Protein AF-A0A2H0IXG9-F1 (afdb_monomer)

Radius of gyration: 19.82 Å; Cα contacts (8 Å, |Δi|>4): 376; chains: 1; bounding box: 47×43×55 Å

Structure (mmCIF, N/CA/C/O bac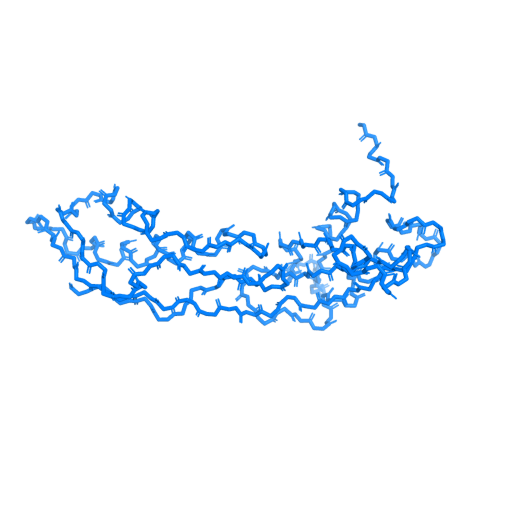kbone):
data_AF-A0A2H0IXG9-F1
#
_entry.id   AF-A0A2H0IXG9-F1
#
loop_
_atom_site.group_PDB
_atom_site.id
_atom_site.type_symbol
_atom_site.label_atom_id
_atom_site.label_alt_id
_atom_site.label_comp_id
_atom_site.label_asym_id
_atom_site.label_entity_id
_atom_site.label_seq_id
_atom_site.pdbx_PDB_ins_code
_atom_site.Cartn_x
_atom_site.Cartn_y
_atom_site.Cartn_z
_atom_site.occupancy
_atom_site.B_iso_or_equiv
_atom_site.auth_seq_id
_atom_site.auth_comp_id
_atom_site.auth_asym_id
_atom_site.auth_atom_id
_atom_site.pdbx_PDB_model_num
ATOM 1 N N . ALA A 1 1 ? 27.799 -2.817 1.286 1.00 45.22 1 ALA A N 1
ATOM 2 C CA . ALA A 1 1 ? 27.549 -3.944 0.367 1.00 45.22 1 ALA A CA 1
ATOM 3 C C . ALA A 1 1 ? 26.670 -3.436 -0.768 1.00 45.22 1 ALA A C 1
ATOM 5 O O . ALA A 1 1 ? 25.627 -2.864 -0.483 1.00 45.22 1 ALA A O 1
ATOM 6 N N . THR A 1 2 ? 27.104 -3.538 -2.023 1.00 52.41 2 THR A N 1
ATOM 7 C CA . THR A 1 2 ? 26.290 -3.121 -3.176 1.00 52.41 2 THR A CA 1
ATOM 8 C C . THR A 1 2 ? 25.320 -4.246 -3.518 1.00 52.41 2 THR A C 1
ATOM 10 O O . THR A 1 2 ? 25.759 -5.347 -3.845 1.00 52.41 2 THR A O 1
ATOM 13 N N . LEU A 1 3 ? 24.015 -3.991 -3.405 1.00 59.50 3 LEU A N 1
ATOM 14 C CA . LEU A 1 3 ? 22.979 -4.931 -3.840 1.00 59.50 3 LEU A CA 1
ATOM 15 C C . LEU A 1 3 ? 23.184 -5.284 -5.321 1.00 59.50 3 LEU A C 1
ATOM 17 O O . LEU A 1 3 ? 23.442 -4.399 -6.140 1.00 59.50 3 LEU A O 1
ATOM 21 N N . SER A 1 4 ? 23.068 -6.570 -5.660 1.00 69.00 4 SER A N 1
ATOM 22 C CA . SER A 1 4 ? 23.105 -7.018 -7.055 1.00 69.00 4 SER A CA 1
ATOM 23 C C . SER A 1 4 ? 21.886 -6.465 -7.791 1.00 69.00 4 SER A C 1
ATOM 25 O O . SER A 1 4 ? 20.752 -6.732 -7.384 1.00 69.00 4 SER A O 1
ATOM 27 N N . ARG A 1 5 ? 22.112 -5.664 -8.839 1.00 69.94 5 ARG A N 1
ATOM 28 C CA . ARG A 1 5 ? 21.043 -5.061 -9.653 1.00 69.94 5 ARG A CA 1
ATOM 29 C C . ARG A 1 5 ? 20.284 -6.135 -10.432 1.00 69.94 5 ARG A C 1
ATOM 31 O O . ARG A 1 5 ? 20.791 -7.235 -10.628 1.00 69.94 5 ARG A O 1
ATOM 38 N N . GLY A 1 6 ? 19.069 -5.814 -10.874 1.00 73.62 6 GLY A N 1
ATOM 39 C CA . GLY A 1 6 ? 18.330 -6.695 -11.774 1.00 73.62 6 GLY A CA 1
ATOM 40 C C . GLY A 1 6 ? 17.580 -7.858 -11.123 1.00 73.62 6 GLY A C 1
ATOM 41 O O . GLY A 1 6 ? 16.944 -8.641 -11.823 1.00 73.62 6 GLY A O 1
ATOM 42 N N . THR A 1 7 ? 17.622 -7.967 -9.794 1.00 85.38 7 THR A N 1
ATOM 43 C CA . THR A 1 7 ? 16.768 -8.880 -9.021 1.00 85.38 7 THR A CA 1
ATOM 44 C C . THR A 1 7 ? 15.466 -8.185 -8.621 1.00 85.38 7 THR A C 1
ATOM 46 O O . THR A 1 7 ? 15.431 -6.958 -8.502 1.00 85.38 7 THR A O 1
ATOM 49 N N . GLY A 1 8 ? 14.409 -8.944 -8.312 1.00 87.38 8 GLY A N 1
ATOM 50 C CA . GLY A 1 8 ? 13.172 -8.364 -7.771 1.00 87.38 8 GLY A CA 1
ATOM 51 C C . GLY A 1 8 ? 13.405 -7.512 -6.512 1.00 87.38 8 GLY A C 1
ATOM 52 O O . GLY A 1 8 ? 12.790 -6.461 -6.350 1.00 87.38 8 GLY A O 1
ATOM 53 N N . ALA A 1 9 ? 14.357 -7.897 -5.655 1.00 88.81 9 ALA A N 1
ATOM 54 C CA . ALA A 1 9 ? 14.752 -7.107 -4.487 1.00 88.81 9 ALA A CA 1
ATOM 55 C C . ALA A 1 9 ? 15.435 -5.780 -4.868 1.00 88.81 9 ALA A C 1
ATOM 57 O O . ALA A 1 9 ? 15.170 -4.752 -4.248 1.00 88.81 9 ALA A O 1
ATOM 58 N N . ALA A 1 10 ? 16.276 -5.778 -5.905 1.00 90.81 10 ALA A N 1
ATOM 59 C CA . ALA A 1 10 ? 16.915 -4.563 -6.403 1.00 90.81 10 ALA A CA 1
ATOM 60 C C . ALA A 1 10 ? 15.922 -3.606 -7.067 1.00 90.81 10 ALA A C 1
ATOM 62 O O . ALA A 1 10 ? 16.026 -2.401 -6.868 1.00 90.81 10 ALA A O 1
ATOM 63 N N . LEU A 1 11 ? 14.937 -4.135 -7.798 1.00 94.44 11 LEU A N 1
ATOM 64 C CA . LEU A 1 11 ? 13.838 -3.345 -8.351 1.00 94.44 11 LEU A CA 1
ATOM 65 C C . LEU A 1 11 ? 13.015 -2.684 -7.237 1.00 94.44 11 LEU A C 1
ATOM 67 O O . LEU A 1 11 ? 12.773 -1.481 -7.296 1.00 94.44 11 LEU A O 1
ATOM 71 N N . ARG A 1 12 ? 12.662 -3.430 -6.176 1.00 94.88 12 ARG A N 1
ATOM 72 C CA . ARG A 1 12 ? 11.985 -2.859 -4.993 1.00 94.88 12 ARG A CA 1
ATOM 73 C C . ARG A 1 12 ? 12.815 -1.767 -4.335 1.00 94.88 12 ARG A C 1
ATOM 75 O O . ARG A 1 12 ? 12.290 -0.695 -4.057 1.00 94.88 12 ARG A O 1
ATOM 82 N N . TYR A 1 13 ? 14.098 -2.035 -4.099 1.00 93.50 13 TYR A N 1
ATOM 83 C CA . TYR A 1 13 ? 15.000 -1.067 -3.484 1.00 93.50 13 TYR A CA 1
ATOM 84 C C . TYR A 1 13 ? 15.117 0.204 -4.330 1.00 93.50 13 TYR A C 1
ATOM 86 O O . TYR A 1 13 ? 14.999 1.297 -3.789 1.00 93.50 13 TYR A O 1
ATOM 94 N N . GLY A 1 14 ? 15.311 0.060 -5.643 1.00 93.56 14 GLY A N 1
ATOM 95 C CA . GLY A 1 14 ? 15.431 1.174 -6.575 1.00 93.56 14 GLY A CA 1
ATOM 96 C C . GLY A 1 14 ? 14.189 2.048 -6.626 1.00 93.56 14 GLY A C 1
ATOM 97 O O . GLY A 1 14 ? 14.300 3.262 -6.488 1.00 93.56 14 GLY A O 1
ATOM 98 N N . ALA A 1 15 ? 13.013 1.427 -6.730 1.00 96.19 15 ALA A N 1
ATOM 99 C CA . ALA A 1 15 ? 11.742 2.139 -6.691 1.00 96.19 15 ALA A CA 1
ATOM 100 C C . ALA A 1 15 ? 11.520 2.868 -5.355 1.00 96.19 15 ALA A C 1
ATOM 102 O O . ALA A 1 15 ? 11.050 3.999 -5.355 1.00 96.19 15 ALA A O 1
ATOM 103 N N . ALA A 1 16 ? 11.908 2.273 -4.221 1.00 95.75 16 ALA A N 1
ATOM 104 C CA . ALA A 1 16 ? 11.772 2.900 -2.901 1.00 95.75 16 ALA A CA 1
ATOM 105 C C . ALA A 1 16 ? 12.628 4.170 -2.715 1.00 95.75 16 ALA A C 1
ATOM 107 O O . ALA A 1 16 ? 12.377 4.953 -1.801 1.00 95.75 16 ALA A O 1
ATOM 108 N N . GLN A 1 17 ? 13.644 4.392 -3.559 1.00 94.06 17 GLN A N 1
ATOM 109 C CA . GLN A 1 17 ? 14.440 5.627 -3.528 1.00 94.06 17 GLN A CA 1
ATOM 110 C C . GLN A 1 17 ? 13.757 6.794 -4.254 1.00 94.06 17 GLN A C 1
ATOM 112 O O . GLN A 1 17 ? 14.184 7.938 -4.104 1.00 94.06 17 GLN A O 1
ATOM 117 N N . SER A 1 18 ? 12.726 6.531 -5.057 1.00 96.44 18 SER A N 1
ATOM 118 C CA . SER A 1 18 ? 12.095 7.544 -5.895 1.00 96.44 18 SER A CA 1
ATOM 119 C C . SER A 1 18 ? 11.171 8.455 -5.088 1.00 96.44 18 SER A C 1
ATOM 121 O O . SER A 1 18 ? 10.229 8.005 -4.427 1.00 96.44 18 SER A O 1
ATOM 123 N N . SER A 1 19 ? 11.406 9.760 -5.204 1.00 97.12 19 SER A N 1
ATOM 124 C CA . SER A 1 19 ? 10.570 10.810 -4.631 1.00 97.12 19 SER A CA 1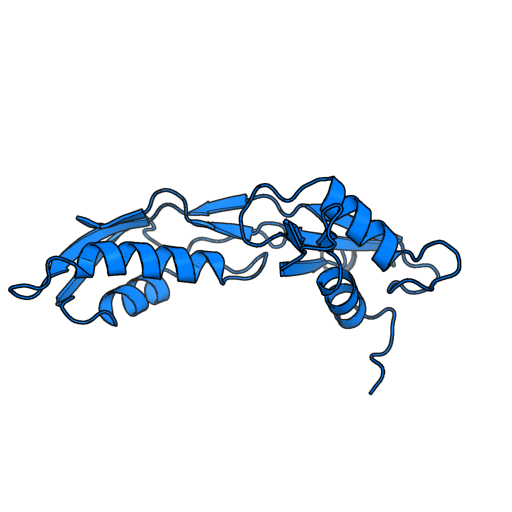
ATOM 125 C C . SER A 1 19 ? 10.363 11.963 -5.609 1.00 97.12 19 SER A C 1
ATOM 127 O O . SER A 1 19 ? 11.183 12.217 -6.497 1.00 97.12 19 SER A O 1
ATOM 129 N N . ILE A 1 20 ? 9.244 12.658 -5.435 1.00 97.31 20 ILE A N 1
ATOM 130 C CA . ILE A 1 20 ? 8.977 13.963 -6.023 1.00 97.31 20 ILE A CA 1
ATOM 131 C C . ILE A 1 20 ? 9.350 15.011 -4.983 1.00 97.31 20 ILE A C 1
ATOM 133 O O . ILE A 1 20 ? 8.931 14.929 -3.825 1.00 97.31 20 ILE A O 1
ATOM 137 N N . VAL A 1 21 ? 10.142 15.991 -5.409 1.00 96.50 21 VAL A N 1
ATOM 138 C CA . VAL A 1 21 ? 10.564 17.118 -4.581 1.00 96.50 21 VAL A CA 1
ATOM 139 C C . VAL A 1 21 ? 10.023 18.424 -5.147 1.00 96.50 21 VAL A C 1
ATOM 141 O O . VAL A 1 21 ? 9.834 18.549 -6.358 1.00 96.50 21 VAL A O 1
ATOM 144 N N . ASP A 1 22 ? 9.766 19.392 -4.277 1.00 94.50 22 ASP A N 1
ATOM 145 C CA . ASP A 1 22 ? 9.431 20.753 -4.686 1.00 94.50 22 ASP A CA 1
ATOM 146 C C . ASP A 1 22 ? 10.677 21.552 -5.128 1.00 94.50 22 ASP A C 1
ATOM 148 O O . ASP A 1 22 ? 11.804 21.050 -5.156 1.00 94.50 22 ASP A O 1
ATOM 152 N N . SER A 1 23 ? 10.489 22.831 -5.468 1.00 93.06 23 SER A N 1
ATOM 153 C CA . SER A 1 23 ? 11.582 23.727 -5.875 1.00 93.06 23 SER A CA 1
ATOM 154 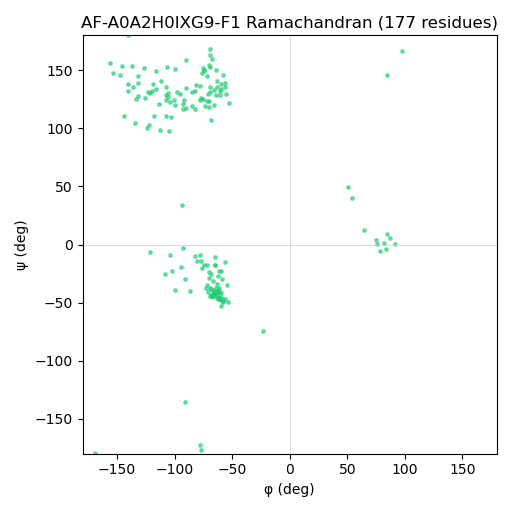C C . SER A 1 23 ? 12.605 24.020 -4.772 1.00 93.06 23 SER A C 1
ATOM 156 O O . SER A 1 23 ? 13.696 24.498 -5.075 1.00 93.06 23 SER A O 1
ATOM 158 N N . ALA A 1 24 ? 12.259 23.775 -3.506 1.00 94.25 24 ALA A N 1
ATOM 159 C CA . ALA A 1 24 ? 13.152 23.916 -2.361 1.00 94.25 24 ALA A CA 1
ATOM 160 C C . ALA A 1 24 ? 13.865 22.594 -2.008 1.00 94.25 24 ALA A C 1
ATOM 162 O O . ALA A 1 24 ? 14.716 22.578 -1.119 1.00 94.25 24 ALA A O 1
ATOM 163 N N . GLY A 1 25 ? 13.550 21.498 -2.709 1.00 92.31 25 GLY A N 1
ATOM 164 C CA . GLY A 1 25 ? 14.109 20.169 -2.476 1.00 92.31 25 GLY A CA 1
ATOM 165 C C . GLY A 1 25 ? 13.391 19.365 -1.388 1.00 92.31 25 GLY A C 1
ATOM 166 O O . GLY A 1 25 ? 13.888 18.306 -1.004 1.00 92.31 25 GLY A O 1
ATOM 167 N N . ALA A 1 26 ? 12.242 19.826 -0.885 1.00 95.44 26 ALA A N 1
ATOM 168 C CA . ALA A 1 26 ? 11.453 19.080 0.090 1.00 95.44 26 ALA A CA 1
ATOM 169 C C . ALA A 1 26 ? 10.660 17.963 -0.600 1.00 95.44 26 ALA A C 1
ATOM 171 O O . ALA A 1 26 ? 10.060 18.176 -1.652 1.00 95.44 26 ALA A O 1
ATOM 172 N N . ILE A 1 27 ? 10.643 16.767 -0.004 1.00 96.19 27 ILE A N 1
ATOM 173 C CA . ILE A 1 27 ? 9.878 15.624 -0.520 1.00 96.19 27 ILE A CA 1
ATOM 174 C C . ILE A 1 27 ? 8.384 15.895 -0.335 1.00 96.19 27 ILE A C 1
ATOM 176 O O . ILE A 1 27 ? 7.914 16.007 0.796 1.00 96.19 27 ILE A O 1
ATOM 180 N N . ILE A 1 28 ? 7.646 15.947 -1.444 1.00 96.19 28 ILE A N 1
ATOM 181 C CA . ILE A 1 28 ? 6.184 16.102 -1.453 1.00 96.19 28 ILE A CA 1
ATOM 182 C C . ILE A 1 28 ? 5.458 14.780 -1.719 1.00 96.19 28 ILE A C 1
ATOM 184 O O . ILE A 1 28 ? 4.307 14.620 -1.329 1.00 96.19 28 ILE A O 1
ATOM 188 N N . GLU A 1 29 ? 6.132 13.812 -2.342 1.00 97.81 29 GLU A N 1
ATOM 189 C CA . GLU A 1 29 ? 5.608 12.461 -2.542 1.00 97.81 29 GLU A CA 1
ATOM 190 C C . GLU A 1 29 ? 6.762 11.460 -2.666 1.00 97.81 29 GLU A C 1
ATOM 192 O O . GLU A 1 29 ? 7.826 11.791 -3.188 1.00 97.81 29 GLU A O 1
ATOM 197 N N . GLN A 1 30 ? 6.575 10.225 -2.206 1.00 97.44 30 GLN A N 1
ATOM 198 C CA . GLN A 1 30 ? 7.596 9.179 -2.277 1.00 97.44 30 GLN A CA 1
ATOM 199 C C . GLN A 1 30 ? 6.955 7.807 -2.448 1.00 97.44 30 GLN A C 1
ATOM 201 O O . GLN A 1 30 ? 5.908 7.540 -1.866 1.00 97.44 30 GLN A O 1
ATOM 206 N N . ALA A 1 31 ? 7.613 6.914 -3.186 1.00 97.62 31 ALA A N 1
ATOM 207 C CA . ALA A 1 31 ? 7.239 5.507 -3.260 1.00 97.62 31 ALA A CA 1
ATOM 208 C C . ALA A 1 31 ? 7.505 4.801 -1.915 1.00 97.62 31 ALA A C 1
ATOM 210 O O . ALA A 1 31 ? 8.654 4.543 -1.561 1.00 97.62 31 ALA A O 1
ATOM 211 N N . LYS A 1 32 ? 6.447 4.472 -1.162 1.00 97.12 32 LYS A N 1
ATOM 212 C CA . LYS A 1 32 ? 6.557 3.817 0.156 1.00 97.12 32 LYS A CA 1
ATOM 213 C C . LYS A 1 32 ? 6.314 2.315 0.111 1.00 97.12 32 LYS A C 1
ATOM 215 O O . LYS A 1 32 ? 6.999 1.564 0.798 1.00 97.12 32 LYS A O 1
ATOM 220 N N 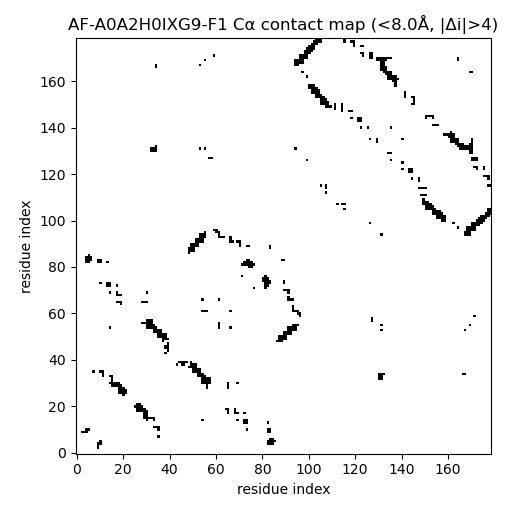. HIS A 1 33 ? 5.353 1.869 -0.695 1.00 98.00 33 HIS A N 1
ATOM 221 C CA . HIS A 1 33 ? 5.044 0.448 -0.850 1.00 98.00 33 HIS A CA 1
ATOM 222 C C . HIS A 1 33 ? 5.251 0.043 -2.300 1.00 98.00 33 HIS A C 1
ATOM 224 O O . HIS A 1 33 ? 4.786 0.724 -3.212 1.00 98.00 33 HIS A O 1
ATOM 230 N N . ILE A 1 34 ? 5.961 -1.065 -2.499 1.00 98.19 34 ILE A N 1
ATOM 231 C CA . ILE A 1 34 ? 6.320 -1.560 -3.823 1.00 98.19 34 ILE A CA 1
ATOM 232 C C . ILE A 1 34 ? 6.034 -3.054 -3.875 1.00 98.19 34 ILE A C 1
ATOM 234 O O . ILE A 1 34 ? 6.566 -3.813 -3.059 1.00 98.19 34 ILE A O 1
ATOM 238 N N . ALA A 1 35 ? 5.240 -3.479 -4.854 1.00 97.25 35 ALA A N 1
ATOM 239 C CA . ALA A 1 35 ? 5.113 -4.872 -5.255 1.00 97.25 35 ALA A CA 1
ATOM 240 C C . ALA A 1 35 ? 5.809 -5.084 -6.599 1.00 97.25 35 ALA A C 1
ATOM 242 O O . ALA A 1 35 ? 5.663 -4.288 -7.516 1.00 97.25 35 ALA A O 1
ATOM 243 N N . VAL A 1 36 ? 6.572 -6.169 -6.696 1.00 96.56 36 VAL A N 1
ATOM 244 C CA . VAL A 1 36 ? 7.193 -6.633 -7.940 1.00 96.56 36 VAL A CA 1
ATOM 245 C C . VAL A 1 36 ? 6.526 -7.946 -8.287 1.00 96.56 36 VAL A C 1
ATOM 247 O O . VAL A 1 36 ? 6.569 -8.871 -7.472 1.00 96.56 36 VAL A O 1
ATOM 250 N N . ILE A 1 37 ? 5.906 -7.993 -9.458 1.00 95.50 37 ILE A N 1
ATOM 251 C CA . ILE A 1 37 ? 5.180 -9.145 -9.975 1.00 95.50 37 ILE A CA 1
ATOM 252 C C . ILE A 1 37 ? 5.815 -9.549 -11.294 1.00 95.50 37 ILE A C 1
ATOM 254 O O . ILE A 1 37 ? 6.005 -8.722 -12.179 1.00 95.50 37 ILE A O 1
ATOM 258 N N . GLU A 1 38 ? 6.110 -10.833 -11.427 1.00 94.25 38 GLU A N 1
ATOM 259 C CA . GLU A 1 38 ? 6.574 -11.448 -12.664 1.00 94.25 38 GLU A CA 1
ATOM 260 C C . GLU A 1 38 ? 5.401 -12.241 -13.257 1.00 94.25 38 GLU A C 1
ATOM 262 O O . GLU A 1 38 ? 5.140 -13.354 -12.795 1.00 94.25 38 GLU A O 1
ATOM 267 N N . PRO A 1 39 ? 4.646 -11.693 -14.231 1.00 94.25 39 PRO A N 1
ATOM 268 C CA . PRO A 1 39 ? 3.380 -12.293 -14.660 1.00 94.25 39 PRO A CA 1
ATOM 269 C C . PRO A 1 39 ? 3.519 -13.731 -15.178 1.00 94.25 39 PRO A C 1
ATOM 271 O O . PRO A 1 39 ? 2.616 -14.541 -14.986 1.00 94.25 39 PRO A O 1
ATOM 274 N N . PHE A 1 40 ? 4.675 -14.080 -15.755 1.00 93.56 40 PHE A N 1
ATOM 275 C CA . PHE A 1 40 ? 4.953 -15.434 -16.245 1.00 93.56 40 PHE A CA 1
ATOM 276 C C . PHE A 1 40 ? 4.911 -16.511 -15.145 1.00 93.56 40 PHE A C 1
ATOM 278 O O . PHE A 1 40 ? 4.732 -17.688 -15.452 1.00 93.56 40 PHE A O 1
ATOM 285 N N . GLN A 1 41 ? 5.092 -16.134 -13.871 1.00 91.44 41 GLN A N 1
ATOM 286 C CA . GLN A 1 41 ? 5.069 -17.079 -12.751 1.00 91.44 41 GLN A CA 1
ATOM 287 C C . GLN A 1 41 ? 3.668 -17.637 -12.484 1.00 91.44 41 GLN A C 1
ATOM 289 O O . GLN A 1 41 ? 3.538 -18.753 -11.984 1.00 91.44 41 GLN A O 1
ATOM 294 N N . THR A 1 42 ? 2.625 -16.866 -12.797 1.00 90.31 42 THR A N 1
ATOM 295 C CA . THR A 1 42 ? 1.225 -17.260 -12.592 1.00 90.31 42 THR A CA 1
ATOM 296 C C . THR A 1 42 ? 0.506 -17.573 -13.899 1.00 90.31 42 THR A C 1
ATOM 298 O O . THR A 1 42 ? -0.437 -18.362 -13.891 1.00 90.31 42 THR A O 1
ATOM 301 N N . ASP A 1 43 ? 0.953 -16.997 -15.014 1.00 93.31 43 ASP A N 1
ATOM 302 C CA . ASP A 1 43 ? 0.415 -17.235 -16.349 1.00 93.31 43 ASP A CA 1
ATOM 303 C C . ASP A 1 43 ? 1.555 -17.439 -17.355 1.00 93.31 43 ASP A C 1
ATOM 305 O O . ASP A 1 43 ? 2.199 -16.492 -17.799 1.00 93.31 43 ASP A O 1
ATOM 309 N N . VAL A 1 44 ? 1.780 -18.692 -17.755 1.00 93.12 44 VAL A N 1
ATOM 310 C CA . VAL A 1 44 ? 2.850 -19.076 -18.693 1.00 93.12 44 VAL A CA 1
ATOM 311 C C . VAL A 1 44 ? 2.672 -18.510 -20.107 1.00 93.12 44 VAL A C 1
ATOM 313 O O . VAL A 1 44 ? 3.594 -18.615 -20.914 1.00 93.12 44 VAL A O 1
ATOM 316 N N . ALA A 1 45 ? 1.514 -17.925 -20.431 1.00 95.69 45 ALA A N 1
ATOM 317 C CA . ALA A 1 45 ? 1.316 -17.206 -21.687 1.00 95.69 45 ALA A CA 1
ATOM 318 C C . ALA A 1 45 ? 1.950 -15.802 -21.672 1.00 95.69 45 ALA A C 1
ATOM 320 O O . ALA A 1 45 ? 2.109 -15.191 -22.732 1.00 95.69 45 ALA A O 1
ATOM 321 N N . GLN A 1 46 ? 2.323 -15.284 -20.498 1.00 94.81 46 GLN A N 1
ATOM 322 C CA . GLN A 1 46 ? 2.973 -13.982 -20.368 1.00 94.81 46 GLN A CA 1
ATOM 323 C C . GLN A 1 46 ? 4.450 -14.043 -20.791 1.00 94.81 46 GLN A C 1
ATOM 325 O O . GLN A 1 46 ? 5.119 -15.058 -20.571 1.00 94.81 46 GLN A O 1
ATOM 330 N N . PRO A 1 47 ? 5.008 -12.953 -21.353 1.00 93.62 47 PRO A N 1
ATOM 331 C CA . PRO A 1 47 ? 6.407 -12.921 -21.765 1.00 93.62 47 PRO A CA 1
ATOM 332 C C . PRO A 1 47 ? 7.379 -13.160 -20.603 1.00 93.62 47 PRO A C 1
ATOM 334 O O . PRO A 1 47 ? 7.316 -12.502 -19.561 1.00 93.62 47 PRO A O 1
ATOM 337 N N . ILE A 1 48 ? 8.350 -14.050 -20.817 1.00 89.62 48 ILE A N 1
ATOM 338 C CA . ILE A 1 48 ? 9.501 -14.184 -19.918 1.00 89.62 48 ILE A CA 1
ATOM 339 C C . ILE A 1 48 ? 10.317 -12.890 -19.993 1.00 89.62 48 ILE A C 1
ATOM 341 O O . ILE A 1 48 ? 10.606 -12.390 -21.080 1.00 89.62 48 ILE A O 1
ATOM 345 N N . GLY A 1 49 ? 10.697 -12.354 -18.834 1.00 88.50 49 GLY A N 1
ATOM 346 C CA . GLY A 1 49 ? 11.420 -11.086 -18.743 1.00 88.50 49 GLY A CA 1
ATOM 347 C C . GLY A 1 49 ? 10.524 -9.846 -18.697 1.00 88.50 49 GLY A C 1
ATOM 348 O O . GLY A 1 49 ? 11.064 -8.742 -18.692 1.00 88.50 49 GLY A O 1
ATOM 349 N N . LEU A 1 50 ? 9.195 -10.004 -18.627 1.00 94.31 50 LEU A N 1
ATOM 350 C CA . LEU A 1 50 ? 8.282 -8.938 -18.209 1.00 94.31 50 LEU A CA 1
ATOM 351 C C . LEU A 1 50 ? 8.167 -8.910 -16.681 1.00 94.31 50 LEU A C 1
ATOM 353 O O . LEU A 1 50 ? 7.916 -9.936 -16.043 1.00 94.31 50 LEU A O 1
ATOM 357 N N . VAL A 1 51 ? 8.309 -7.720 -16.107 1.00 95.75 51 VAL A N 1
ATOM 358 C CA . VAL A 1 51 ? 8.145 -7.454 -14.680 1.00 95.75 51 VAL A CA 1
ATOM 359 C C . VAL A 1 51 ? 7.241 -6.242 -14.505 1.00 95.75 51 VAL A C 1
ATOM 361 O O . VAL A 1 51 ? 7.518 -5.176 -15.041 1.00 95.75 51 VAL A O 1
ATOM 364 N N . ASN A 1 52 ? 6.194 -6.386 -13.701 1.00 97.19 52 ASN A N 1
ATOM 365 C CA . ASN A 1 52 ? 5.292 -5.298 -13.349 1.00 97.19 52 ASN A CA 1
ATOM 366 C C . ASN A 1 52 ? 5.596 -4.825 -11.928 1.00 97.19 52 ASN A C 1
ATOM 368 O O . ASN A 1 52 ? 5.548 -5.605 -10.971 1.00 97.19 52 ASN A O 1
ATOM 372 N N . LEU A 1 53 ? 5.898 -3.541 -11.785 1.00 97.94 53 LEU A N 1
ATOM 373 C CA . LEU A 1 53 ? 6.068 -2.873 -10.507 1.00 97.94 53 LEU A CA 1
ATOM 374 C C . LEU A 1 53 ? 4.797 -2.097 -10.186 1.00 97.94 53 LEU A C 1
ATOM 376 O O . LEU A 1 53 ? 4.390 -1.229 -10.947 1.00 97.94 53 LEU A O 1
ATOM 380 N N . TYR A 1 54 ? 4.207 -2.363 -9.030 1.00 98.38 54 TYR A N 1
ATOM 381 C CA . TYR A 1 54 ? 3.107 -1.571 -8.492 1.00 98.38 54 TYR A CA 1
ATOM 382 C C . TYR A 1 54 ? 3.627 -0.724 -7.342 1.00 98.38 54 TYR A C 1
ATOM 384 O O . TYR A 1 54 ? 4.245 -1.249 -6.413 1.00 98.38 54 TYR A O 1
ATOM 392 N N . VAL A 1 55 ? 3.388 0.581 -7.414 1.00 98.44 55 VAL A N 1
ATOM 393 C CA . VAL A 1 55 ? 3.905 1.572 -6.470 1.00 98.44 55 VAL A CA 1
ATOM 394 C C . VAL A 1 55 ? 2.755 2.269 -5.767 1.00 98.44 55 VAL A C 1
ATOM 396 O O . VAL A 1 55 ? 1.774 2.649 -6.401 1.00 98.44 55 VAL A O 1
ATOM 399 N N . HIS A 1 56 ? 2.905 2.473 -4.462 1.00 98.50 56 HIS A N 1
ATOM 400 C CA . HIS A 1 56 ? 1.994 3.279 -3.668 1.00 98.50 56 HIS A CA 1
ATOM 401 C C . HIS A 1 56 ? 2.744 4.279 -2.782 1.00 98.50 56 HIS A C 1
ATOM 403 O O . HIS A 1 56 ? 3.751 3.931 -2.155 1.00 98.50 56 HIS A O 1
ATOM 409 N N . ASN A 1 57 ? 2.229 5.503 -2.674 1.00 97.50 57 ASN A N 1
ATOM 410 C CA . ASN A 1 57 ? 2.827 6.577 -1.872 1.00 97.50 57 ASN A CA 1
ATOM 411 C C . ASN A 1 57 ? 2.565 6.468 -0.352 1.00 97.50 57 ASN A C 1
ATOM 413 O O . ASN A 1 57 ? 3.154 7.190 0.449 1.00 97.50 57 ASN A O 1
ATOM 417 N N . GLY A 1 58 ? 1.686 5.547 0.049 1.00 95.56 58 GLY A N 1
ATOM 418 C CA . GLY A 1 58 ? 1.288 5.299 1.441 1.00 95.56 58 GLY A CA 1
ATOM 419 C C . GLY A 1 58 ? 0.190 6.226 1.972 1.00 95.56 58 GLY A C 1
ATOM 420 O O . GLY A 1 58 ? -0.263 6.019 3.089 1.00 95.56 58 GLY A O 1
ATOM 421 N N . SER A 1 59 ? -0.257 7.203 1.184 1.00 93.25 59 SER A N 1
ATOM 422 C CA . SER A 1 59 ? -1.288 8.178 1.566 1.00 93.25 59 SER A CA 1
ATOM 423 C C . SER A 1 59 ? -2.512 8.171 0.639 1.00 93.25 59 SER A C 1
ATOM 425 O O . SER A 1 59 ? -3.503 8.821 0.953 1.00 93.25 59 SER A O 1
ATOM 427 N N . GLY A 1 60 ? -2.470 7.406 -0.454 1.00 92.44 60 GLY A N 1
ATOM 428 C CA . GLY A 1 60 ? -3.537 7.302 -1.449 1.00 92.44 60 GLY A CA 1
ATOM 429 C C . GLY A 1 60 ? -3.280 8.206 -2.651 1.00 92.44 60 GLY A C 1
ATOM 430 O O . GLY A 1 60 ? -2.414 9.085 -2.607 1.00 92.44 60 GLY A O 1
ATOM 431 N N . ASN A 1 61 ? -4.029 7.996 -3.737 1.00 92.44 61 ASN A N 1
ATOM 432 C CA . ASN A 1 61 ? -3.930 8.801 -4.968 1.00 92.44 61 ASN A CA 1
ATOM 433 C C . ASN A 1 61 ? -2.486 8.958 -5.490 1.00 92.44 61 ASN A 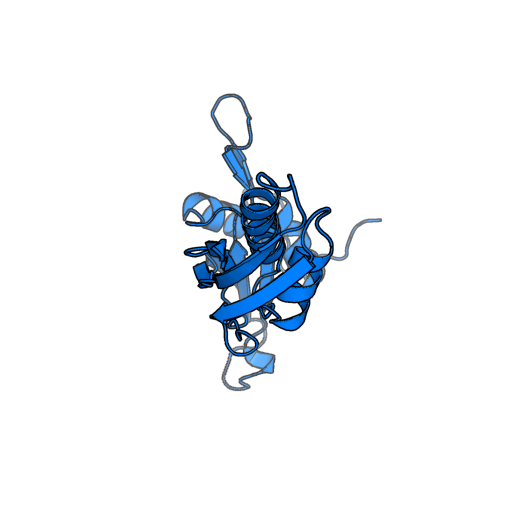C 1
ATOM 435 O O . ASN A 1 61 ? -2.032 10.068 -5.772 1.00 92.44 61 ASN A O 1
ATOM 439 N N . THR A 1 62 ? -1.753 7.846 -5.596 1.00 97.81 62 THR A N 1
ATOM 440 C CA . THR A 1 62 ? -0.363 7.844 -6.085 1.00 97.81 62 THR A CA 1
ATOM 441 C C . THR A 1 62 ? -0.261 8.549 -7.439 1.00 97.81 62 THR A C 1
ATOM 443 O O . THR A 1 62 ? -0.928 8.155 -8.399 1.00 97.81 62 THR A O 1
ATOM 446 N N . SER A 1 63 ? 0.556 9.603 -7.520 1.00 97.94 63 SER A N 1
ATOM 447 C CA . SER A 1 63 ? 0.547 10.478 -8.692 1.00 97.94 63 SER A CA 1
ATOM 448 C C . SER A 1 63 ? 1.212 9.838 -9.911 1.00 97.94 63 SER A C 1
ATOM 450 O O . SER A 1 63 ? 2.178 9.076 -9.813 1.00 97.94 63 SER A O 1
ATOM 452 N N . SER A 1 64 ? 0.753 10.221 -11.105 1.00 98.00 64 SER A N 1
ATOM 453 C CA . SER A 1 64 ? 1.407 9.831 -12.358 1.00 98.00 64 SER A CA 1
ATOM 454 C C . SER A 1 64 ? 2.838 10.373 -12.463 1.00 98.00 64 SER A C 1
ATOM 456 O O . SER A 1 64 ? 3.672 9.762 -13.128 1.00 98.00 64 SER A O 1
ATOM 458 N N . ALA A 1 65 ? 3.140 11.494 -11.798 1.00 97.81 65 ALA A N 1
ATOM 459 C CA . ALA A 1 65 ? 4.487 12.050 -11.735 1.00 97.81 65 ALA A CA 1
ATOM 460 C C . ALA A 1 65 ? 5.427 11.135 -10.940 1.00 97.81 65 ALA A C 1
ATOM 462 O O . ALA A 1 65 ? 6.528 10.844 -11.409 1.00 97.81 65 ALA A O 1
ATOM 463 N N . LEU A 1 66 ? 4.983 10.625 -9.784 1.00 98.25 66 LEU A N 1
ATOM 464 C CA . LEU A 1 66 ? 5.748 9.650 -9.011 1.00 98.25 66 LEU A CA 1
ATOM 465 C C . LEU A 1 66 ? 5.948 8.350 -9.798 1.00 98.25 66 LEU A C 1
ATOM 467 O O . LEU A 1 66 ? 7.070 7.853 -9.856 1.00 98.25 66 LEU A O 1
ATOM 471 N N . VAL A 1 67 ? 4.907 7.835 -10.460 1.00 98.44 67 VAL A N 1
ATOM 472 C CA . VAL A 1 67 ? 5.017 6.637 -11.315 1.00 98.44 67 VAL A CA 1
ATOM 473 C C . VAL A 1 67 ? 6.053 6.841 -12.425 1.00 98.44 67 VAL A C 1
ATOM 475 O O . VAL A 1 67 ? 6.941 6.007 -12.593 1.00 98.44 67 VAL A O 1
ATOM 478 N N . ALA A 1 68 ? 6.008 7.972 -13.134 1.00 97.81 68 ALA A N 1
ATOM 479 C CA . ALA A 1 68 ? 6.977 8.292 -14.183 1.00 97.81 68 ALA A CA 1
ATOM 480 C C . ALA A 1 68 ? 8.406 8.449 -13.635 1.00 97.81 68 ALA A C 1
ATOM 482 O O . ALA A 1 68 ? 9.371 8.020 -14.272 1.00 97.81 68 ALA A O 1
ATOM 483 N N . LYS A 1 69 ? 8.559 9.026 -12.436 1.00 97.12 69 LYS A N 1
ATOM 484 C CA . LYS A 1 69 ? 9.862 9.134 -11.772 1.00 97.12 69 LYS A CA 1
ATOM 485 C C . LYS A 1 69 ? 10.428 7.759 -11.428 1.00 97.12 69 LYS A C 1
ATOM 487 O O . LYS A 1 69 ? 11.599 7.511 -11.706 1.00 97.12 69 LYS A O 1
ATOM 492 N N . 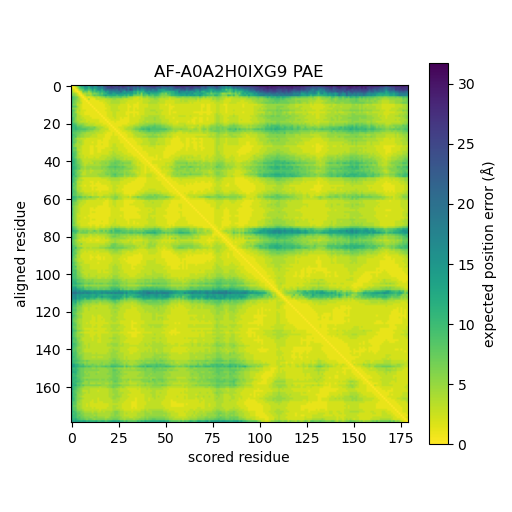VAL A 1 70 ? 9.605 6.868 -10.873 1.00 97.94 70 VAL A N 1
ATOM 493 C CA . VAL A 1 70 ? 10.008 5.486 -10.586 1.00 97.94 70 VAL A CA 1
ATOM 494 C C . VAL A 1 70 ? 10.380 4.764 -11.879 1.00 97.94 70 VAL A C 1
ATOM 496 O O . VAL A 1 70 ? 11.440 4.153 -11.928 1.00 97.94 70 VAL A O 1
ATOM 499 N N . GLN A 1 71 ? 9.577 4.884 -12.942 1.00 97.81 71 GLN A N 1
ATOM 500 C CA . GLN A 1 71 ? 9.895 4.310 -14.255 1.00 97.81 71 GLN A CA 1
ATOM 501 C C . GLN A 1 71 ? 11.284 4.758 -14.735 1.00 97.81 71 GLN A C 1
ATOM 503 O O . GLN A 1 71 ? 12.127 3.923 -15.056 1.00 97.81 71 GLN A O 1
ATOM 508 N N . SER A 1 72 ? 11.568 6.064 -14.682 1.00 96.00 72 SER A N 1
ATOM 509 C CA . SER A 1 72 ? 12.874 6.611 -15.063 1.00 96.00 72 SER A CA 1
ATOM 510 C C . SER A 1 72 ? 14.028 6.083 -14.204 1.00 96.00 72 SER A C 1
ATOM 512 O O . SER A 1 72 ? 15.124 5.886 -14.727 1.00 96.00 72 SER A O 1
ATOM 514 N N . ASP A 1 73 ? 13.821 5.875 -12.902 1.00 95.38 73 ASP A N 1
ATOM 515 C CA . ASP A 1 73 ? 14.858 5.344 -12.011 1.00 95.38 73 ASP A CA 1
ATOM 516 C C . ASP A 1 73 ? 15.108 3.851 -12.271 1.00 95.38 73 ASP A C 1
ATOM 518 O O . ASP A 1 73 ? 16.252 3.390 -12.236 1.00 95.38 73 ASP A O 1
ATOM 522 N N . ILE A 1 74 ? 14.052 3.089 -12.561 1.00 96.44 74 ILE A N 1
ATOM 523 C CA . ILE A 1 74 ? 14.127 1.657 -12.866 1.00 96.44 74 ILE A CA 1
ATOM 524 C C . ILE A 1 74 ? 14.796 1.404 -14.216 1.00 96.44 74 ILE A C 1
ATOM 526 O O . ILE A 1 74 ? 15.680 0.543 -14.293 1.00 96.44 74 ILE A O 1
ATOM 530 N N . ASP A 1 75 ? 14.432 2.165 -15.247 1.00 94.94 75 ASP A N 1
ATOM 531 C CA . ASP A 1 75 ? 15.033 2.064 -16.578 1.00 94.94 75 ASP A CA 1
ATOM 532 C C . ASP A 1 75 ? 16.458 2.620 -16.614 1.00 94.94 75 ASP A C 1
ATOM 534 O O . ASP A 1 75 ? 17.332 2.071 -17.292 1.00 94.94 75 ASP A O 1
ATOM 538 N N . GLY A 1 76 ? 16.710 3.667 -15.828 1.00 92.19 76 GLY A N 1
ATOM 539 C CA . GLY A 1 76 ? 17.901 4.495 -15.934 1.00 92.19 76 GLY A CA 1
ATOM 540 C C . GLY A 1 76 ? 17.722 5.584 -16.987 1.00 92.19 76 GLY A C 1
ATOM 541 O O . GLY A 1 76 ? 17.077 5.394 -18.016 1.00 92.19 76 GLY A O 1
ATOM 542 N N . ALA A 1 77 ? 18.322 6.744 -16.738 1.00 88.19 77 ALA A N 1
ATOM 543 C CA . ALA A 1 77 ? 18.221 7.903 -17.616 1.00 88.19 77 ALA A CA 1
ATOM 544 C C . ALA A 1 77 ? 19.523 8.708 -17.613 1.00 88.19 77 ALA A C 1
ATOM 546 O O . ALA A 1 77 ? 20.268 8.708 -16.634 1.00 88.19 77 ALA A O 1
ATOM 547 N N . ASN A 1 78 ? 19.797 9.424 -18.708 1.00 86.56 78 ASN A N 1
ATOM 548 C CA . ASN A 1 78 ? 20.920 10.367 -18.819 1.00 86.56 78 ASN A CA 1
ATOM 549 C C . ASN A 1 78 ? 22.295 9.761 -18.473 1.00 86.56 78 ASN A C 1
ATOM 551 O O . ASN A 1 78 ? 23.116 10.385 -17.806 1.00 86.56 78 ASN A O 1
ATOM 555 N N . GLY A 1 79 ? 22.540 8.519 -18.902 1.00 82.06 79 GLY A N 1
ATOM 556 C CA . GLY A 1 79 ? 23.792 7.807 -18.626 1.00 82.06 79 GLY A CA 1
ATOM 557 C C . GLY A 1 79 ? 23.915 7.265 -17.198 1.00 82.06 79 GLY A C 1
ATOM 558 O O . GLY A 1 79 ? 24.915 6.621 -16.887 1.00 82.06 79 GLY A O 1
ATOM 559 N N . ILE A 1 80 ? 22.905 7.471 -16.346 1.00 86.06 80 ILE A N 1
ATOM 560 C CA . ILE A 1 80 ? 22.806 6.844 -15.029 1.00 86.06 80 ILE A CA 1
ATOM 561 C C . ILE A 1 80 ? 22.155 5.468 -15.209 1.00 86.06 80 ILE A C 1
ATOM 563 O O . ILE A 1 80 ? 21.013 5.393 -15.671 1.00 86.06 80 ILE A O 1
ATOM 567 N N . PRO A 1 81 ? 22.844 4.370 -14.850 1.00 88.38 81 PRO A N 1
ATOM 568 C CA . PRO A 1 81 ? 22.270 3.038 -14.960 1.00 88.38 81 PRO A CA 1
ATOM 569 C C . PRO A 1 81 ? 21.053 2.877 -14.049 1.00 88.38 81 PRO A C 1
ATOM 571 O O . PRO A 1 81 ? 21.113 3.226 -12.864 1.00 88.38 81 PRO A O 1
ATOM 574 N N . GLY A 1 82 ? 19.993 2.277 -14.588 1.00 92.31 82 GLY A N 1
ATOM 575 C CA . GLY A 1 82 ? 18.791 1.913 -13.845 1.00 92.31 82 GLY A CA 1
ATOM 576 C C . GLY A 1 82 ? 18.950 0.652 -13.000 1.00 92.31 82 GLY A C 1
ATOM 577 O O . GLY A 1 82 ? 20.041 0.084 -12.857 1.00 92.31 82 GLY A O 1
ATOM 578 N N . TRP A 1 83 ? 17.841 0.204 -12.425 1.00 94.12 83 TRP A N 1
ATOM 579 C CA . TRP A 1 83 ? 17.789 -0.965 -11.545 1.00 94.12 83 TRP A CA 1
ATOM 580 C C . TRP A 1 83 ? 17.413 -2.261 -12.261 1.00 94.12 83 TRP A C 1
ATOM 582 O O . TRP A 1 83 ? 17.707 -3.338 -11.730 1.00 94.12 83 TRP A O 1
ATOM 592 N N . LYS A 1 84 ? 16.795 -2.179 -13.446 1.00 92.31 84 LYS A N 1
ATOM 593 C CA . LYS A 1 84 ? 16.423 -3.362 -14.229 1.00 92.31 84 LYS A CA 1
ATOM 594 C C . LYS A 1 84 ? 17.618 -4.017 -14.918 1.00 92.31 84 LYS A C 1
ATO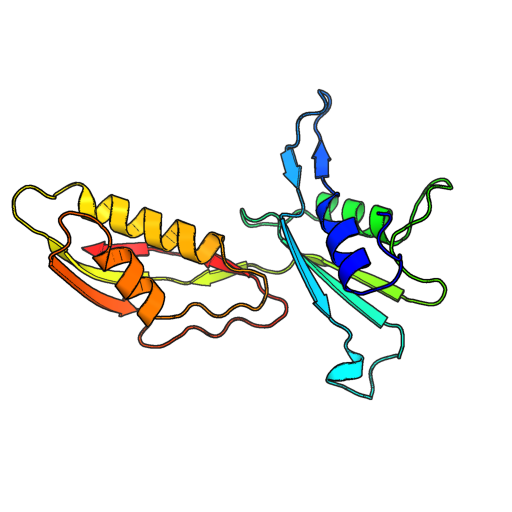M 596 O O . LYS A 1 84 ? 18.598 -3.365 -15.276 1.00 92.31 84 LYS A O 1
ATOM 601 N N . SER A 1 85 ? 17.508 -5.325 -15.132 1.00 88.38 85 SER A N 1
ATOM 602 C CA . SER A 1 85 ? 18.461 -6.084 -15.945 1.00 88.38 85 SER A CA 1
ATOM 603 C C . SER A 1 85 ? 18.357 -5.710 -17.422 1.00 88.38 85 SER A C 1
ATOM 605 O O . SER A 1 85 ? 17.289 -5.345 -17.923 1.00 88.38 85 SER A O 1
ATOM 607 N N . ALA A 1 86 ? 19.458 -5.872 -18.156 1.00 85.88 86 ALA A N 1
ATOM 608 C CA . ALA A 1 86 ? 19.416 -5.823 -19.613 1.00 85.88 86 ALA A CA 1
ATOM 609 C C . ALA A 1 86 ? 18.471 -6.913 -20.155 1.00 85.88 86 ALA A C 1
ATOM 611 O O . ALA A 1 86 ? 18.465 -8.035 -19.654 1.00 85.88 86 ALA A O 1
ATOM 612 N N . GLY A 1 87 ? 17.664 -6.574 -21.163 1.00 85.31 87 GLY A N 1
ATOM 613 C CA . GLY A 1 87 ? 16.687 -7.493 -21.759 1.00 85.31 87 GLY A CA 1
ATOM 614 C C . GLY A 1 87 ? 15.389 -7.687 -20.964 1.00 85.31 87 GLY A C 1
ATOM 615 O O . GLY A 1 87 ? 14.479 -8.326 -21.478 1.00 85.31 87 GLY A O 1
ATOM 616 N N . VAL A 1 88 ? 15.271 -7.114 -19.760 1.00 91.31 88 VAL A N 1
ATOM 617 C CA . VAL A 1 88 ? 14.024 -7.113 -18.978 1.00 91.31 88 VAL A CA 1
ATOM 618 C C . VAL A 1 88 ? 13.188 -5.880 -19.316 1.00 91.31 88 VAL A C 1
ATOM 620 O O . VAL A 1 88 ? 13.706 -4.756 -19.373 1.00 91.31 88 VAL A O 1
ATOM 623 N N . VAL A 1 89 ? 11.890 -6.097 -19.513 1.00 93.88 89 VAL A N 1
ATOM 624 C CA . VAL A 1 89 ? 10.870 -5.047 -19.575 1.00 93.88 89 VAL A CA 1
ATOM 625 C C . VAL A 1 89 ? 10.313 -4.883 -18.167 1.00 93.88 89 VAL A C 1
ATOM 627 O O . VAL A 1 89 ? 9.852 -5.856 -17.573 1.00 93.88 89 VAL A O 1
ATOM 630 N N . ALA A 1 90 ? 10.424 -3.679 -17.613 1.00 95.81 90 ALA A N 1
ATOM 631 C CA . ALA A 1 90 ? 9.958 -3.367 -16.271 1.00 95.81 90 ALA A CA 1
ATOM 632 C C . ALA A 1 90 ? 8.945 -2.226 -16.362 1.00 95.81 90 ALA A C 1
ATOM 634 O O . ALA A 1 90 ? 9.344 -1.078 -16.536 1.00 95.81 90 ALA A O 1
ATOM 635 N N . ASP A 1 91 ? 7.662 -2.548 -16.255 1.00 97.38 91 ASP A N 1
ATOM 636 C CA . ASP A 1 91 ? 6.586 -1.565 -16.356 1.00 97.38 91 ASP A CA 1
ATOM 637 C C . ASP A 1 91 ? 6.128 -1.149 -14.961 1.00 97.38 91 ASP A C 1
ATOM 639 O O . ASP A 1 91 ? 5.875 -1.995 -14.099 1.00 97.38 91 ASP A O 1
ATOM 643 N N . VAL A 1 92 ? 6.020 0.157 -14.727 1.00 98.31 92 VAL A N 1
ATOM 644 C CA . VAL A 1 92 ? 5.623 0.718 -13.435 1.00 98.31 92 VAL A CA 1
ATOM 645 C C . VAL A 1 92 ? 4.192 1.249 -13.493 1.00 98.31 92 VAL A C 1
ATOM 647 O O . VAL A 1 92 ? 3.830 2.046 -14.355 1.00 98.31 92 VAL A O 1
ATOM 650 N N . TYR A 1 93 ? 3.393 0.853 -12.507 1.00 98.44 93 TYR A N 1
ATOM 651 C CA . TYR A 1 93 ? 1.993 1.223 -12.344 1.00 98.44 93 TYR A CA 1
ATOM 652 C C . TYR A 1 93 ? 1.748 1.795 -10.945 1.00 98.44 93 TYR A C 1
ATOM 654 O O . TYR A 1 93 ? 2.398 1.408 -9.971 1.00 98.44 93 TYR A O 1
ATOM 662 N N . ALA A 1 94 ? 0.757 2.679 -10.820 1.00 98.38 94 ALA A N 1
ATOM 663 C CA . ALA A 1 94 ? 0.194 3.002 -9.513 1.00 98.38 94 ALA A CA 1
ATOM 664 C C . ALA A 1 94 ? -0.617 1.801 -9.004 1.00 98.38 94 ALA A C 1
ATOM 666 O O . ALA A 1 94 ? -1.478 1.281 -9.717 1.00 98.38 94 ALA A O 1
ATOM 667 N N . ALA A 1 95 ? -0.358 1.367 -7.773 1.00 98.44 95 ALA A N 1
ATOM 668 C CA . ALA A 1 95 ? -1.233 0.432 -7.080 1.00 98.44 95 ALA A CA 1
ATOM 669 C C . ALA A 1 95 ? -2.532 1.168 -6.717 1.00 98.44 95 ALA A C 1
ATOM 671 O O . ALA A 1 95 ? -2.452 2.204 -6.052 1.00 98.44 95 ALA A O 1
ATOM 672 N N . PRO A 1 96 ? -3.715 0.688 -7.131 1.00 97.94 96 PRO A N 1
ATOM 673 C CA . PRO A 1 96 ? -4.952 1.353 -6.765 1.00 97.94 96 PRO A CA 1
ATOM 674 C C . PRO A 1 96 ? -5.301 1.089 -5.296 1.00 97.94 96 PRO A C 1
ATOM 676 O O . PRO A 1 96 ? -5.013 0.018 -4.743 1.00 97.94 96 PRO A O 1
ATOM 679 N N . ASP A 1 97 ? -5.964 2.076 -4.699 1.00 97.88 97 ASP A N 1
ATOM 680 C CA . ASP A 1 97 ? -6.467 2.023 -3.333 1.00 97.88 97 ASP A CA 1
ATOM 681 C C . ASP A 1 97 ? -7.624 1.028 -3.222 1.00 97.88 97 ASP A C 1
ATOM 683 O O . ASP A 1 97 ? -8.583 1.058 -3.997 1.00 97.88 97 ASP A O 1
ATOM 687 N N . TYR A 1 98 ? -7.548 0.155 -2.224 1.00 98.00 98 TYR A N 1
ATOM 688 C CA . TYR A 1 98 ? -8.642 -0.706 -1.807 1.00 98.00 98 TYR A CA 1
ATOM 689 C C . TYR A 1 98 ? -9.100 -0.267 -0.417 1.00 98.00 98 TYR A C 1
ATOM 691 O O . TYR A 1 98 ? -8.464 -0.587 0.591 1.00 98.00 98 TYR A O 1
ATOM 699 N N . LEU A 1 99 ? -10.176 0.523 -0.379 1.00 97.56 99 LEU A N 1
ATOM 700 C CA . LEU A 1 99 ? -10.703 1.094 0.858 1.00 97.56 99 LEU A CA 1
ATOM 701 C C . LEU A 1 99 ? -11.373 0.015 1.711 1.00 97.56 99 LEU A C 1
ATOM 703 O O . LEU A 1 99 ? -12.316 -0.646 1.273 1.00 97.56 99 LEU A O 1
ATOM 707 N N . VAL A 1 100 ? -10.903 -0.131 2.946 1.00 97.94 100 VAL A N 1
ATOM 708 C CA . VAL A 1 100 ? -11.435 -1.088 3.917 1.00 97.94 100 VAL A CA 1
ATOM 709 C C . VAL A 1 100 ? -12.206 -0.339 4.991 1.00 97.94 100 VAL A C 1
ATOM 711 O O . VAL A 1 100 ? -11.627 0.384 5.801 1.00 97.94 100 VAL A O 1
ATOM 714 N N . ASN A 1 101 ? -13.525 -0.519 4.987 1.00 97.75 101 ASN A N 1
ATOM 715 C CA . ASN A 1 101 ? -14.403 0.030 6.013 1.00 97.75 101 ASN A CA 1
ATOM 716 C C . ASN A 1 101 ? -14.391 -0.871 7.251 1.00 97.75 101 ASN A C 1
ATOM 718 O O . ASN A 1 101 ? -14.491 -2.096 7.132 1.00 97.75 101 ASN A O 1
ATOM 722 N N . VAL A 1 102 ? -14.323 -0.259 8.429 1.00 97.81 102 VAL A N 1
ATOM 723 C CA . VAL A 1 102 ? -14.385 -0.949 9.717 1.00 97.81 102 VAL A CA 1
ATOM 724 C C . VAL A 1 102 ? -15.500 -0.330 10.544 1.00 97.81 102 VAL A C 1
ATOM 726 O O . VAL A 1 102 ? -15.575 0.883 10.721 1.00 97.81 102 VAL A O 1
ATOM 729 N N . THR A 1 103 ? -16.415 -1.158 11.028 1.00 97.31 103 THR A N 1
ATOM 730 C CA . THR A 1 103 ? -17.553 -0.706 11.827 1.00 97.31 103 THR A CA 1
ATOM 731 C C . THR A 1 103 ? -17.802 -1.682 12.955 1.00 97.31 103 THR A C 1
ATOM 733 O O . THR A 1 103 ? -17.882 -2.896 12.743 1.00 97.31 103 THR A O 1
ATOM 736 N N . GLY A 1 104 ? -17.974 -1.170 14.161 1.00 95.81 104 GLY A N 1
ATOM 737 C CA . GLY A 1 104 ? -18.213 -2.003 15.325 1.00 95.81 104 GLY A CA 1
ATOM 738 C C . GLY A 1 104 ? -18.636 -1.199 16.533 1.00 95.81 104 GLY A C 1
ATOM 739 O O . GLY A 1 104 ? -18.749 0.021 16.479 1.00 95.81 104 GLY A O 1
ATOM 740 N N . THR A 1 105 ? -18.860 -1.919 17.621 1.00 95.44 105 THR A N 1
ATOM 741 C CA . THR A 1 105 ? -19.132 -1.320 18.923 1.00 95.44 105 THR A CA 1
ATOM 742 C C . THR A 1 105 ? -17.976 -1.587 19.865 1.00 95.44 105 THR A C 1
ATOM 744 O O . THR A 1 105 ? -17.446 -2.705 19.880 1.00 95.44 105 THR A O 1
ATOM 747 N N . ILE A 1 106 ? -17.624 -0.601 20.680 1.00 94.81 106 ILE A N 1
ATOM 748 C CA . ILE A 1 106 ? -16.576 -0.722 21.689 1.00 94.81 106 ILE A CA 1
ATOM 749 C C . ILE A 1 106 ? -17.177 -0.562 23.087 1.00 94.81 106 ILE A C 1
ATOM 751 O O . ILE A 1 106 ? -18.003 0.304 23.347 1.00 94.81 106 ILE A O 1
ATOM 755 N N . THR A 1 107 ? -16.803 -1.445 24.007 1.00 95.38 107 THR A N 1
ATOM 756 C CA . THR A 1 107 ? -17.142 -1.312 25.426 1.00 95.38 107 THR A CA 1
ATOM 757 C C . THR A 1 107 ? -15.935 -0.738 26.137 1.00 95.38 107 THR A C 1
ATOM 759 O O . THR A 1 107 ? -14.864 -1.342 26.112 1.00 95.38 107 THR A O 1
ATOM 762 N N . LEU A 1 108 ? -16.112 0.422 26.756 1.00 94.00 108 LEU A N 1
ATOM 763 C CA . LEU A 1 108 ? -15.054 1.144 27.450 1.00 94.00 108 LEU A CA 1
ATOM 764 C C . LEU A 1 108 ? -15.126 0.905 28.958 1.00 94.00 108 LEU A C 1
ATOM 766 O O . LEU A 1 108 ? -16.203 0.690 29.519 1.00 94.00 108 LEU A O 1
ATOM 770 N N . GLU A 1 109 ? -13.974 0.972 29.613 1.00 91.94 109 GLU A N 1
ATOM 771 C CA . GLU A 1 109 ? -13.900 1.113 31.063 1.00 91.94 109 GLU A CA 1
ATOM 772 C C . GLU A 1 109 ? -14.379 2.511 31.496 1.00 91.94 109 GLU A C 1
ATOM 774 O O . GLU A 1 109 ? -14.483 3.442 30.689 1.00 91.94 109 GLU A O 1
ATOM 779 N N . ALA A 1 110 ? -14.697 2.669 32.785 1.00 87.19 110 ALA A N 1
ATOM 780 C CA . ALA A 1 110 ? -15.098 3.966 33.325 1.00 87.19 110 ALA A CA 1
ATOM 781 C C . ALA A 1 110 ? -14.013 5.029 33.056 1.00 87.19 110 ALA A C 1
ATOM 783 O O . ALA A 1 110 ? -12.823 4.753 33.177 1.00 87.19 110 ALA A O 1
ATOM 784 N N . ASP A 1 111 ? -14.439 6.239 32.680 1.00 80.75 111 ASP A N 1
ATOM 785 C CA . ASP A 1 111 ? -13.582 7.402 32.395 1.00 80.75 111 ASP A CA 1
ATOM 786 C C . ASP A 1 111 ? -12.625 7.279 31.182 1.00 80.75 111 ASP A C 1
ATOM 788 O O . ASP A 1 111 ? -11.785 8.152 30.967 1.00 80.75 111 ASP A O 1
ATOM 792 N N . ALA A 1 112 ? -12.789 6.270 30.314 1.00 86.50 112 ALA A N 1
ATOM 793 C CA . ALA A 1 112 ? -11.938 6.043 29.134 1.00 86.50 112 ALA A CA 1
ATOM 794 C C . ALA A 1 112 ? -12.468 6.665 27.819 1.00 86.50 112 ALA A C 1
ATOM 796 O O . ALA A 1 112 ? -12.273 6.110 26.740 1.00 86.50 112 ALA A O 1
ATOM 797 N N . ALA A 1 113 ? -13.134 7.823 27.869 1.00 80.44 113 ALA A N 1
ATOM 798 C CA . ALA A 1 113 ? -13.846 8.393 26.712 1.00 80.44 113 ALA A CA 1
ATOM 799 C C . ALA A 1 113 ? -12.967 8.681 25.471 1.00 80.44 113 ALA A C 1
ATOM 801 O O . ALA A 1 113 ? -13.488 8.734 24.361 1.00 80.44 113 ALA A O 1
ATOM 802 N N . SER A 1 114 ? -11.648 8.850 25.628 1.00 87.31 114 SER A N 1
ATOM 803 C CA . SER A 1 114 ? -10.708 9.047 24.511 1.00 87.31 114 SER A CA 1
ATOM 804 C C . SER A 1 114 ? -10.256 7.748 23.832 1.00 87.31 114 SER A C 1
ATOM 806 O O . SER A 1 114 ? -9.609 7.801 22.785 1.00 87.31 114 SER A O 1
ATOM 808 N N . ALA A 1 115 ? -10.569 6.583 24.406 1.00 90.25 115 ALA A N 1
ATOM 809 C CA . ALA A 1 115 ? -10.123 5.294 23.885 1.00 90.25 115 ALA A CA 1
ATOM 810 C C . ALA A 1 115 ? -10.814 4.908 22.567 1.00 90.25 115 ALA A C 1
ATOM 812 O O . ALA A 1 115 ? -10.223 4.173 21.783 1.00 90.25 115 ALA A O 1
ATOM 813 N N . SER A 1 116 ? -12.011 5.431 22.269 1.00 89.81 116 SER A N 1
ATOM 814 C CA . SER A 1 116 ? -12.683 5.191 20.982 1.00 89.81 116 SER A CA 1
ATOM 815 C C . SER A 1 116 ? -11.960 5.867 19.816 1.00 89.81 116 SER A C 1
ATOM 817 O O . SER A 1 116 ? -11.731 5.228 18.798 1.00 89.81 116 SER A O 1
ATOM 819 N N . THR A 1 117 ? -11.516 7.117 19.965 1.00 92.62 117 THR A N 1
ATOM 820 C CA . THR A 1 117 ? -10.730 7.800 18.922 1.00 92.62 117 THR A CA 1
ATOM 821 C C . THR A 1 117 ? -9.367 7.136 18.733 1.00 92.62 117 THR A C 1
ATOM 823 O O . THR A 1 117 ? -8.961 6.881 17.603 1.00 92.62 117 THR A O 1
ATOM 826 N N . ALA A 1 118 ? -8.693 6.760 19.828 1.00 95.00 118 ALA A N 1
ATOM 827 C CA . ALA A 1 118 ? -7.451 5.987 19.745 1.00 95.00 118 ALA A CA 1
ATOM 828 C C . ALA A 1 118 ? -7.672 4.626 19.043 1.00 95.00 118 ALA A C 1
ATOM 830 O O . ALA A 1 118 ? -6.871 4.241 18.195 1.00 95.00 118 ALA A O 1
ATOM 831 N N . ALA A 1 119 ? -8.795 3.964 19.355 1.00 95.75 119 ALA A N 1
ATOM 832 C CA . ALA A 1 119 ? -9.538 2.986 18.552 1.00 95.75 119 ALA A CA 1
ATOM 833 C C . ALA A 1 119 ? -9.326 3.081 17.042 1.00 95.75 119 ALA A C 1
ATOM 835 O O . ALA A 1 119 ? -8.682 2.262 16.376 1.00 95.75 119 ALA A O 1
ATOM 836 N N . GLU A 1 120 ? -9.964 4.115 16.516 1.00 96.25 120 GLU A N 1
ATOM 837 C CA . GLU A 1 120 ? -10.113 4.366 15.094 1.00 96.25 120 GLU A CA 1
ATOM 838 C C . GLU A 1 120 ? -8.773 4.733 14.444 1.00 96.25 120 GLU A C 1
ATOM 840 O O . GLU A 1 120 ? -8.465 4.260 13.342 1.00 96.25 120 GLU A O 1
ATOM 845 N N . ASP A 1 121 ? -7.940 5.499 15.151 1.00 96.12 121 ASP A N 1
ATOM 846 C CA . ASP A 1 121 ? -6.597 5.879 14.711 1.00 96.12 121 ASP A CA 1
ATOM 847 C C . ASP A 1 121 ? -5.662 4.666 14.618 1.00 96.12 121 ASP A C 1
ATOM 849 O O . ASP A 1 121 ? -4.903 4.532 13.650 1.00 96.12 121 ASP A O 1
ATOM 853 N N . ALA A 1 122 ? -5.731 3.746 15.585 1.00 97.19 122 ALA A N 1
ATOM 854 C CA . ALA A 1 122 ? -4.922 2.531 15.602 1.00 97.19 122 ALA A CA 1
ATOM 855 C C . ALA A 1 122 ? -5.308 1.580 14.458 1.00 97.19 122 ALA A C 1
ATOM 857 O O . ALA A 1 122 ? -4.429 1.086 13.746 1.00 97.19 122 ALA A O 1
ATOM 858 N N . ILE A 1 123 ? -6.611 1.395 14.207 1.00 97.50 123 ILE A N 1
ATOM 859 C CA . ILE A 1 123 ? -7.112 0.650 13.038 1.00 97.50 123 ILE A CA 1
ATOM 860 C C . ILE A 1 123 ? -6.603 1.281 11.741 1.00 97.50 123 ILE A C 1
ATOM 862 O O . ILE A 1 123 ? -6.070 0.588 10.869 1.00 97.50 123 ILE A O 1
ATOM 866 N N . SER A 1 124 ? -6.750 2.600 11.613 1.00 97.25 124 SER A N 1
ATOM 867 C CA . SER A 1 124 ? -6.351 3.322 10.406 1.00 97.25 124 SER A CA 1
ATOM 868 C C . SER A 1 124 ? -4.850 3.203 10.153 1.00 97.25 124 SER A C 1
ATOM 870 O O . SER A 1 124 ? -4.430 2.973 9.017 1.00 97.25 124 SER A O 1
ATOM 872 N N . SER A 1 125 ? -4.047 3.300 11.211 1.00 96.62 125 SER A N 1
ATOM 873 C CA . SER A 1 125 ? -2.589 3.164 11.163 1.00 96.62 125 SER A CA 1
ATOM 874 C C . SER A 1 125 ? -2.159 1.750 10.777 1.00 96.62 125 SER A C 1
ATOM 876 O O . SER A 1 125 ? -1.278 1.582 9.932 1.00 96.62 125 SER A O 1
ATOM 878 N N . TYR A 1 126 ? -2.814 0.727 11.331 1.00 97.50 126 TYR A N 1
ATOM 879 C CA . TYR A 1 126 ? -2.566 -0.665 10.972 1.00 97.50 126 TYR A CA 1
ATOM 880 C C . TYR A 1 126 ? -2.819 -0.915 9.484 1.00 97.50 126 TYR A C 1
ATOM 882 O O . TYR A 1 126 ? -1.909 -1.363 8.785 1.00 97.50 126 TYR A O 1
ATOM 890 N N . ILE A 1 127 ? -3.995 -0.544 8.967 1.00 97.62 127 ILE A N 1
ATOM 891 C CA . ILE A 1 127 ? -4.333 -0.745 7.549 1.00 97.62 127 ILE A CA 1
ATOM 892 C C . ILE A 1 127 ? -3.339 0.004 6.646 1.00 97.62 127 ILE A C 1
ATOM 894 O O . ILE A 1 127 ? -2.865 -0.542 5.648 1.00 97.62 127 ILE A O 1
ATOM 898 N N . GLN A 1 128 ? -2.959 1.234 7.012 1.00 96.19 128 GLN A N 1
ATOM 899 C CA . GLN A 1 128 ? -1.960 2.006 6.265 1.00 96.19 128 GLN A CA 1
ATOM 900 C C . GLN A 1 128 ? -0.578 1.342 6.259 1.00 96.19 128 GLN A C 1
ATOM 902 O O . GLN A 1 128 ? 0.115 1.421 5.242 1.00 96.19 128 GLN A O 1
ATOM 907 N N . SER A 1 129 ? -0.189 0.651 7.333 1.00 96.19 129 SER A N 1
ATOM 908 C CA . SER A 1 129 ? 1.111 -0.024 7.430 1.00 96.19 129 SER A CA 1
ATOM 909 C C . SER A 1 129 ? 1.251 -1.232 6.495 1.00 96.19 129 SER A C 1
ATOM 911 O O . SER A 1 129 ? 2.364 -1.565 6.078 1.00 96.19 129 SER A O 1
ATOM 913 N N . LEU A 1 130 ? 0.134 -1.860 6.111 1.00 97.44 130 LEU A N 1
ATOM 914 C CA . LEU A 1 130 ? 0.134 -3.061 5.281 1.00 97.44 130 LEU A CA 1
ATOM 915 C C . LEU A 1 130 ? 0.735 -2.804 3.892 1.00 97.44 130 LEU A C 1
ATOM 917 O O . LEU A 1 130 ? 0.514 -1.771 3.254 1.00 97.44 130 LEU A O 1
ATOM 921 N N . GLY A 1 131 ? 1.503 -3.772 3.396 1.00 97.25 131 GLY A N 1
ATOM 922 C CA . GLY A 1 131 ? 2.049 -3.744 2.040 1.00 97.25 131 GLY A CA 1
ATOM 923 C C . GLY A 1 131 ? 0.982 -3.920 0.954 1.00 97.25 131 GLY A C 1
ATOM 924 O O . GLY A 1 131 ? -0.150 -4.317 1.216 1.00 97.25 131 GLY A O 1
ATOM 925 N N . ILE A 1 132 ? 1.367 -3.666 -0.298 1.00 98.12 132 ILE A N 1
ATOM 926 C CA . ILE A 1 132 ? 0.547 -4.019 -1.467 1.00 98.12 132 ILE A CA 1
ATOM 927 C C . ILE A 1 132 ? 0.316 -5.541 -1.471 1.00 98.12 132 ILE A C 1
ATOM 929 O O . ILE A 1 132 ? 1.258 -6.311 -1.264 1.00 98.12 132 ILE A O 1
ATOM 933 N N . GLY A 1 133 ? -0.930 -5.964 -1.691 1.00 97.19 133 GLY A N 1
ATOM 934 C CA . GLY A 1 133 ? -1.334 -7.371 -1.710 1.00 97.19 133 GLY A CA 1
ATOM 935 C C . GLY A 1 133 ? -1.431 -8.057 -0.350 1.00 97.19 133 GLY A C 1
ATOM 936 O O . GLY A 1 133 ? -1.668 -9.262 -0.308 1.00 97.19 133 GLY A O 1
ATOM 937 N N . GLN A 1 134 ? -1.228 -7.336 0.757 1.00 98.00 134 GLN A N 1
ATOM 938 C CA . GLN A 1 134 ? -1.420 -7.899 2.091 1.00 98.00 134 GLN A CA 1
ATOM 939 C C . GLN A 1 134 ? -2.907 -7.849 2.479 1.00 98.00 134 GLN A C 1
ATOM 941 O O . GLN A 1 134 ? -3.536 -6.799 2.313 1.00 98.00 134 GLN A O 1
ATOM 946 N N . PRO A 1 135 ? -3.480 -8.956 2.982 1.00 97.88 135 PRO A N 1
ATOM 947 C CA . PRO A 1 135 ? -4.854 -8.971 3.467 1.00 97.88 135 PRO A CA 1
ATOM 948 C C . PRO A 1 135 ? -4.991 -8.169 4.767 1.00 97.88 135 PRO A C 1
ATOM 950 O O . PRO A 1 135 ? -4.036 -8.049 5.532 1.00 97.88 135 PRO A O 1
ATOM 953 N N . VAL A 1 136 ? -6.196 -7.666 5.041 1.00 98.25 136 VAL A N 1
ATOM 954 C CA . VAL A 1 136 ? -6.537 -7.093 6.353 1.00 98.25 136 VAL A CA 1
ATOM 955 C C . VAL A 1 136 ? -7.144 -8.196 7.209 1.00 98.25 136 VAL A C 1
ATOM 957 O O . VAL A 1 136 ? -8.206 -8.728 6.874 1.00 98.25 136 VAL A O 1
ATOM 960 N N . ILE A 1 137 ? -6.473 -8.544 8.305 1.00 98.19 137 ILE A N 1
ATOM 961 C CA . ILE A 1 137 ? -6.869 -9.668 9.155 1.00 98.19 137 ILE A CA 1
ATOM 962 C C . ILE A 1 137 ? -7.795 -9.182 10.268 1.00 98.19 137 ILE A C 1
ATOM 964 O O . ILE A 1 137 ? -7.451 -8.305 11.062 1.00 98.19 137 ILE A O 1
ATOM 968 N N . ARG A 1 138 ? -8.987 -9.778 10.366 1.00 97.12 138 ARG A N 1
ATOM 969 C CA . ARG A 1 138 ? -10.013 -9.361 11.329 1.00 97.12 138 ARG A CA 1
ATOM 970 C C . ARG A 1 138 ? -9.549 -9.549 12.770 1.00 97.12 138 ARG A C 1
ATOM 972 O O . ARG A 1 138 ? -9.837 -8.709 13.618 1.00 97.12 138 ARG A O 1
ATOM 979 N N . SER A 1 139 ? -8.850 -10.645 13.062 1.00 97.19 139 SER A N 1
ATOM 980 C CA . SER A 1 139 ? -8.330 -10.889 14.411 1.00 97.19 139 SER A CA 1
ATOM 981 C C . SER A 1 139 ? -7.251 -9.885 14.815 1.00 97.19 139 SER A C 1
ATOM 983 O O . SER A 1 139 ? -7.177 -9.546 15.990 1.00 97.19 139 SER A O 1
ATOM 985 N N . GLU A 1 140 ? -6.459 -9.376 13.866 1.00 97.88 140 GLU A N 1
ATOM 986 C CA . GLU A 1 140 ? -5.455 -8.338 14.135 1.00 97.88 140 GLU A CA 1
ATOM 987 C C . GLU A 1 140 ? -6.122 -6.991 14.431 1.00 97.88 140 GLU A C 1
ATOM 989 O O . GLU A 1 140 ? -5.748 -6.338 15.400 1.00 97.88 140 GLU A O 1
ATOM 994 N N . LEU A 1 141 ? -7.181 -6.624 13.695 1.00 97.12 141 LEU A N 1
ATOM 995 C CA . LEU A 1 141 ? -7.989 -5.437 14.011 1.00 97.12 141 LEU A CA 1
ATOM 996 C C . LEU A 1 141 ? -8.534 -5.487 15.445 1.00 97.12 141 LEU A C 1
ATOM 998 O O . LEU A 1 141 ? -8.423 -4.515 16.185 1.00 97.12 141 LEU A O 1
ATOM 1002 N N . ILE A 1 142 ? -9.104 -6.628 15.846 1.00 96.62 142 ILE A N 1
ATOM 1003 C CA . ILE A 1 142 ? -9.630 -6.825 17.204 1.00 96.62 142 ILE A CA 1
ATOM 1004 C C . ILE A 1 142 ? -8.505 -6.721 18.236 1.00 96.62 142 ILE A C 1
ATOM 1006 O O . ILE A 1 142 ? -8.666 -6.027 19.235 1.00 96.62 142 ILE A O 1
ATOM 1010 N N . ALA A 1 143 ? -7.373 -7.386 17.997 1.00 97.12 143 ALA A N 1
ATOM 1011 C CA . ALA A 1 143 ? -6.242 -7.377 18.918 1.00 97.12 143 ALA A CA 1
ATOM 1012 C C . ALA A 1 143 ? -5.701 -5.958 19.154 1.00 97.12 143 ALA A C 1
ATOM 1014 O O . ALA A 1 143 ? -5.504 -5.574 20.301 1.00 97.12 143 ALA A O 1
ATOM 1015 N N . ILE A 1 144 ? -5.541 -5.169 18.089 1.00 96.69 144 ILE A N 1
ATOM 1016 C CA . ILE A 1 144 ? -5.025 -3.795 18.160 1.00 96.69 144 ILE A CA 1
ATOM 1017 C C . ILE A 1 144 ? -5.968 -2.883 18.945 1.00 96.69 144 ILE A C 1
ATOM 1019 O O . ILE A 1 144 ? -5.515 -2.080 19.753 1.00 96.69 144 ILE A O 1
ATOM 1023 N N . VAL A 1 145 ? -7.283 -3.025 18.755 1.00 95.88 145 VAL A N 1
ATOM 1024 C CA . VAL A 1 145 ? -8.269 -2.261 19.533 1.00 95.88 145 VAL A CA 1
ATOM 1025 C C . VAL A 1 145 ? -8.230 -2.655 21.012 1.00 95.88 145 VAL A C 1
ATOM 1027 O O . VAL A 1 145 ? -8.291 -1.791 21.879 1.00 95.88 145 VAL A O 1
ATOM 1030 N N . MET A 1 146 ? -8.095 -3.949 21.309 1.00 95.69 146 MET A N 1
ATOM 1031 C CA . MET A 1 146 ? -8.038 -4.467 22.682 1.00 95.69 146 MET A CA 1
ATOM 1032 C C . MET A 1 146 ? -6.724 -4.142 23.412 1.00 95.69 146 MET A C 1
ATOM 1034 O O . MET A 1 146 ? -6.677 -4.235 24.635 1.00 95.69 146 MET A O 1
ATOM 1038 N N . GLU A 1 147 ? -5.659 -3.775 22.695 1.00 95.50 147 GLU A N 1
ATOM 1039 C CA . GLU A 1 147 ? -4.386 -3.332 23.285 1.00 95.50 147 GLU A CA 1
ATOM 1040 C C . GLU A 1 147 ? -4.475 -1.908 23.865 1.00 95.50 147 GLU A C 1
ATOM 1042 O O . GLU A 1 147 ? -3.659 -1.506 24.697 1.00 95.50 147 GLU A O 1
ATOM 1047 N N . ILE A 1 148 ? -5.487 -1.137 23.463 1.00 94.50 148 ILE A N 1
ATOM 1048 C CA . ILE A 1 148 ? -5.660 0.241 23.914 1.00 94.50 148 ILE A CA 1
ATOM 1049 C C . ILE A 1 148 ? -6.184 0.261 25.346 1.00 94.50 148 ILE A C 1
ATOM 1051 O O . ILE A 1 148 ? -7.237 -0.290 25.669 1.00 94.50 148 ILE A O 1
ATOM 1055 N N . GLY A 1 149 ? -5.451 0.962 26.212 1.00 92.88 149 GLY A N 1
ATOM 1056 C CA . GLY A 1 149 ? -5.845 1.156 27.602 1.00 92.88 149 GLY A CA 1
ATOM 1057 C C . GLY A 1 149 ? -7.242 1.773 27.717 1.00 92.88 149 GLY A C 1
ATOM 1058 O O . GLY A 1 149 ? -7.528 2.795 27.094 1.00 92.88 149 GLY A O 1
ATOM 1059 N N . GLY A 1 150 ? -8.098 1.153 28.530 1.00 91.56 150 GLY A N 1
ATOM 1060 C CA . GLY A 1 150 ? -9.484 1.575 28.738 1.00 91.56 150 GLY A CA 1
ATOM 1061 C C . GLY A 1 150 ? -10.505 0.921 27.800 1.00 91.56 150 GLY A C 1
ATOM 1062 O O . GLY A 1 150 ? -11.696 1.197 27.929 1.00 91.56 150 GLY A O 1
ATOM 1063 N N . VAL A 1 151 ? -10.082 0.036 26.890 1.00 94.75 151 VAL A N 1
ATOM 1064 C CA . VAL A 1 151 ? -10.987 -0.812 26.101 1.00 94.75 151 VAL A CA 1
ATOM 1065 C C . VAL A 1 151 ? -11.241 -2.125 26.835 1.00 94.75 151 VAL A C 1
ATOM 1067 O O . VAL A 1 151 ? -10.334 -2.928 27.034 1.00 94.75 151 VAL A O 1
ATOM 1070 N N . TYR A 1 152 ? -12.496 -2.371 27.205 1.00 93.75 152 TYR A N 1
ATOM 1071 C CA . TYR A 1 152 ? -12.914 -3.621 27.838 1.00 93.75 152 TYR A CA 1
ATOM 1072 C C . TYR A 1 152 ? -13.273 -4.703 26.813 1.00 93.75 152 TYR A C 1
ATOM 1074 O O . TYR A 1 152 ? -12.991 -5.881 27.021 1.00 93.75 152 TYR A O 1
ATOM 1082 N N . ASN A 1 153 ? -13.945 -4.324 25.722 1.00 94.75 153 ASN A N 1
ATOM 1083 C CA . ASN A 1 153 ? -14.362 -5.259 24.677 1.00 94.75 153 ASN A CA 1
ATOM 1084 C C . ASN A 1 153 ? -14.568 -4.547 23.335 1.00 94.75 153 ASN A C 1
ATOM 1086 O O . ASN A 1 153 ? -14.906 -3.366 23.298 1.00 94.75 153 ASN A O 1
ATOM 1090 N N . VAL A 1 154 ? -14.468 -5.289 22.233 1.00 96.00 154 VAL A N 1
ATOM 1091 C CA . VAL A 1 154 ? -14.788 -4.811 20.885 1.00 96.00 154 VAL A CA 1
ATOM 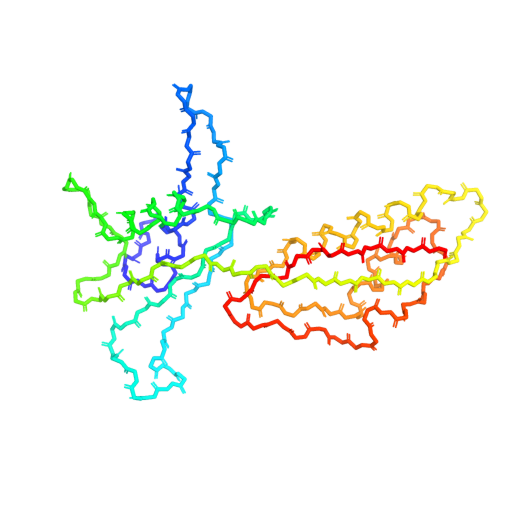1092 C C . VAL A 1 154 ? -15.588 -5.859 20.119 1.00 96.00 154 VAL A C 1
ATOM 1094 O O . VAL A 1 154 ? -15.260 -7.046 20.103 1.00 96.00 154 VAL A O 1
ATOM 1097 N N . LEU A 1 155 ? -16.640 -5.412 19.439 1.00 95.88 155 LEU A N 1
ATOM 1098 C CA . LEU A 1 155 ? -17.448 -6.237 18.551 1.00 95.88 155 LEU A CA 1
ATOM 1099 C C . LEU A 1 155 ? -17.479 -5.604 17.159 1.00 95.88 155 LEU A C 1
ATOM 1101 O O . LEU A 1 155 ? -18.240 -4.674 16.896 1.00 95.88 155 LEU A O 1
ATOM 1105 N N . LEU A 1 156 ? -16.664 -6.131 16.247 1.00 96.44 156 LEU A N 1
ATOM 1106 C CA . LEU A 1 156 ? -16.680 -5.706 14.848 1.00 96.44 156 LEU A CA 1
ATOM 1107 C C . LEU A 1 156 ? -17.855 -6.344 14.100 1.00 96.44 156 LEU A C 1
ATOM 1109 O O . LEU A 1 156 ? -17.967 -7.573 14.039 1.00 96.44 156 LEU A O 1
ATOM 1113 N N . SER A 1 157 ? -18.684 -5.491 13.498 1.00 95.62 157 SER A N 1
ATOM 1114 C CA . SER A 1 157 ? -19.763 -5.856 12.570 1.00 95.62 157 SER A CA 1
ATOM 1115 C C . SER A 1 157 ? -19.290 -5.876 11.111 1.00 95.62 157 SER A C 1
ATOM 1117 O O . SER A 1 157 ? -19.764 -6.685 10.315 1.00 95.62 157 SER A O 1
ATOM 1119 N N . ALA A 1 158 ? -18.302 -5.041 10.779 1.00 95.19 158 ALA A N 1
ATOM 1120 C CA . ALA A 1 158 ? -17.583 -5.046 9.515 1.00 95.19 158 ALA A CA 1
ATOM 1121 C C . ALA A 1 158 ? -16.084 -4.775 9.764 1.00 95.19 158 ALA A C 1
ATOM 1123 O O . ALA A 1 158 ? -15.762 -3.903 10.573 1.00 95.19 158 ALA A O 1
ATOM 1124 N N . PRO A 1 159 ? -15.170 -5.484 9.083 1.00 96.38 159 PRO A N 1
ATOM 1125 C CA . PRO A 1 159 ? -15.441 -6.638 8.231 1.00 96.38 159 PRO A CA 1
ATOM 1126 C C . PRO A 1 159 ? -15.830 -7.882 9.063 1.00 96.38 159 PRO A C 1
ATOM 1128 O O . PRO A 1 159 ? -15.340 -8.095 10.173 1.00 96.38 159 PRO A O 1
ATOM 1131 N N . ALA A 1 160 ? -16.745 -8.706 8.538 1.00 94.88 160 ALA A N 1
ATOM 1132 C CA . ALA A 1 160 ? -17.221 -9.920 9.221 1.00 94.88 160 ALA A CA 1
ATOM 1133 C C . ALA A 1 160 ? -16.205 -11.081 9.169 1.00 94.88 160 ALA A C 1
ATOM 1135 O O . ALA A 1 160 ? -16.251 -11.994 9.993 1.00 94.88 160 ALA A O 1
ATOM 1136 N N . SER A 1 161 ? -15.269 -11.022 8.225 1.00 96.38 161 SER A N 1
ATOM 1137 C CA . SER A 1 161 ? -14.160 -11.955 8.014 1.00 96.38 161 SER A CA 1
ATOM 1138 C C . SER A 1 161 ? -12.905 -11.179 7.620 1.00 96.38 161 SER A C 1
ATOM 1140 O O . SER A 1 161 ? -12.953 -9.957 7.482 1.00 96.38 161 SER A O 1
ATOM 1142 N N . ASP A 1 162 ? -11.797 -11.877 7.390 1.00 97.69 162 ASP A N 1
ATOM 1143 C CA . ASP A 1 162 ? -10.617 -11.266 6.779 1.00 97.69 162 ASP A CA 1
ATOM 1144 C C . ASP A 1 162 ? -10.963 -10.677 5.406 1.00 97.69 162 ASP A C 1
ATOM 1146 O O . ASP A 1 162 ? -11.808 -11.207 4.671 1.00 97.69 162 ASP A O 1
ATOM 1150 N N . VAL A 1 163 ? -10.311 -9.567 5.068 1.00 98.06 163 VAL A N 1
ATOM 1151 C CA . VAL A 1 163 ? -10.506 -8.866 3.800 1.00 98.06 163 VAL A CA 1
ATOM 1152 C C . VAL A 1 163 ? -9.337 -9.194 2.886 1.00 98.06 163 VAL A C 1
ATOM 1154 O O . VAL A 1 163 ? -8.208 -8.751 3.106 1.00 98.06 163 VAL A O 1
ATOM 1157 N N . ALA A 1 164 ? -9.616 -9.974 1.844 1.00 97.38 164 ALA A N 1
ATOM 1158 C CA . ALA A 1 164 ? -8.647 -10.251 0.796 1.00 97.38 164 ALA A CA 1
ATOM 1159 C C . ALA A 1 164 ? -8.378 -8.985 -0.029 1.00 97.38 164 ALA A C 1
ATOM 1161 O O . ALA A 1 164 ? -9.304 -8.284 -0.436 1.00 97.38 164 ALA A O 1
ATOM 1162 N N . VAL A 1 165 ? -7.102 -8.725 -0.302 1.00 97.19 165 VAL A N 1
ATOM 1163 C CA . VAL A 1 165 ? -6.635 -7.609 -1.129 1.00 97.19 165 VAL A CA 1
ATOM 1164 C C . VAL A 1 165 ? -5.813 -8.199 -2.266 1.00 97.19 165 VAL A C 1
ATOM 1166 O O . VAL A 1 165 ? -4.960 -9.056 -2.041 1.00 97.19 165 VAL A O 1
ATOM 1169 N N . SER A 1 166 ? -6.090 -7.782 -3.502 1.00 96.31 166 SER A N 1
ATOM 1170 C CA . SER A 1 166 ? -5.373 -8.304 -4.668 1.00 96.31 166 SER A CA 1
ATOM 1171 C C . SER A 1 166 ? -3.889 -7.931 -4.620 1.00 96.31 166 SER A C 1
ATOM 1173 O O . SER A 1 166 ? -3.530 -6.857 -4.139 1.00 96.31 166 SER A O 1
ATOM 1175 N N . ALA A 1 167 ? -3.029 -8.778 -5.194 1.00 95.31 167 ALA A N 1
ATOM 1176 C CA . ALA A 1 167 ? -1.573 -8.606 -5.224 1.00 95.31 167 ALA A CA 1
ATOM 1177 C C . ALA A 1 167 ? -1.091 -7.280 -5.847 1.00 95.31 167 ALA A C 1
ATOM 1179 O O . ALA A 1 167 ? 0.073 -6.921 -5.689 1.00 95.31 167 ALA A O 1
ATOM 1180 N N . ILE A 1 168 ? -1.973 -6.568 -6.555 1.00 96.62 168 ILE A N 1
ATOM 1181 C CA . ILE A 1 168 ? -1.695 -5.282 -7.207 1.00 96.62 168 ILE A CA 1
ATOM 1182 C C . ILE A 1 168 ? -2.272 -4.075 -6.458 1.00 96.62 168 ILE A C 1
ATOM 1184 O O . ILE A 1 168 ? -1.997 -2.943 -6.839 1.00 96.62 168 ILE A O 1
ATOM 1188 N N . GLN A 1 169 ? -3.092 -4.296 -5.429 1.00 97.88 169 GLN A N 1
ATOM 1189 C CA . GLN A 1 169 ? -3.820 -3.250 -4.708 1.00 97.88 169 GLN A CA 1
ATOM 1190 C C . GLN A 1 169 ? -3.213 -3.007 -3.333 1.00 97.88 169 GLN A C 1
ATOM 1192 O O . GLN A 1 169 ? -2.643 -3.913 -2.720 1.00 97.88 169 GLN A O 1
ATOM 1197 N N . LYS A 1 170 ? -3.377 -1.791 -2.816 1.00 98.06 170 LYS A N 1
ATOM 1198 C CA . LYS A 1 170 ? -3.020 -1.474 -1.435 1.00 98.06 170 LYS A CA 1
ATOM 1199 C C . LYS A 1 170 ? -4.274 -1.294 -0.590 1.00 98.06 170 LYS A C 1
ATOM 1201 O O . LYS A 1 170 ? -5.141 -0.497 -0.929 1.00 98.06 170 LYS A O 1
ATOM 1206 N N . ALA A 1 171 ? -4.329 -1.994 0.542 1.00 98.19 171 ALA A N 1
ATOM 1207 C CA . ALA A 1 171 ? -5.298 -1.695 1.583 1.00 98.19 171 ALA A CA 1
ATOM 1208 C C . ALA A 1 171 ? -5.081 -0.265 2.100 1.00 98.19 171 ALA A C 1
ATOM 1210 O O . ALA A 1 171 ? -3.959 0.107 2.469 1.00 98.19 171 ALA A O 1
ATOM 1211 N N . MET A 1 172 ? -6.161 0.508 2.132 1.00 98.06 172 MET A N 1
ATOM 1212 C CA . MET A 1 172 ? -6.215 1.847 2.710 1.00 98.06 172 MET A CA 1
ATOM 1213 C C . MET A 1 172 ? -7.446 1.947 3.618 1.00 98.06 172 MET A C 1
ATOM 1215 O O . MET A 1 172 ? -8.463 1.310 3.333 1.00 98.06 172 MET A O 1
ATOM 1219 N N . PRO A 1 173 ? -7.378 2.696 4.729 1.00 96.88 173 PRO A N 1
ATOM 1220 C CA . PRO A 1 173 ? -8.529 2.862 5.603 1.00 96.88 173 PRO A CA 1
ATOM 1221 C C . PRO A 1 173 ? -9.648 3.591 4.856 1.00 96.88 173 PRO A C 1
ATOM 1223 O O . PRO A 1 173 ? -9.425 4.630 4.236 1.00 96.88 173 PRO A O 1
ATOM 1226 N N . GLY A 1 174 ? -10.844 3.007 4.888 1.00 96.00 174 GLY A N 1
ATOM 1227 C CA . GLY A 1 174 ? -12.076 3.654 4.458 1.00 96.00 174 GLY A CA 1
ATOM 1228 C C . GLY A 1 174 ? -12.744 4.363 5.633 1.00 96.00 174 GLY A C 1
ATOM 1229 O O . GLY A 1 174 ? -12.092 5.022 6.439 1.00 96.00 174 GLY A O 1
ATOM 1230 N N . THR A 1 175 ? -14.057 4.203 5.765 1.00 95.88 175 THR A N 1
ATOM 1231 C CA . THR A 1 175 ? -14.779 4.660 6.956 1.00 95.88 175 THR A CA 1
ATOM 1232 C C . THR A 1 175 ? -14.475 3.738 8.132 1.00 95.88 175 THR A C 1
ATOM 1234 O O . THR A 1 175 ? -14.794 2.550 8.082 1.00 95.88 175 THR A O 1
ATOM 1237 N N . VAL A 1 176 ? -13.893 4.296 9.193 1.00 96.38 176 VAL A N 1
ATOM 1238 C CA . VAL A 1 176 ? -13.721 3.634 10.489 1.00 96.38 176 VAL A CA 1
ATOM 1239 C C . VAL A 1 176 ? -14.691 4.283 11.468 1.00 96.38 176 VAL A C 1
ATOM 1241 O O . VAL A 1 176 ? -14.713 5.503 11.580 1.00 96.38 176 VAL A O 1
ATOM 1244 N N . ASN A 1 177 ? -15.546 3.478 12.094 1.00 94.88 177 ASN A N 1
ATOM 1245 C CA . ASN A 1 177 ? -16.558 3.958 13.030 1.00 94.88 177 ASN A CA 1
ATOM 1246 C C . ASN A 1 177 ? -16.731 2.955 14.175 1.00 94.88 177 ASN A C 1
ATOM 1248 O O . ASN A 1 177 ? -17.239 1.846 13.958 1.00 94.88 177 ASN A O 1
ATOM 1252 N N . LEU A 1 178 ? -16.298 3.344 15.371 1.00 92.19 178 LEU A N 1
ATOM 1253 C CA . LEU A 1 178 ? -16.446 2.581 16.603 1.00 92.19 178 LEU A CA 1
ATOM 1254 C C . LEU A 1 178 ? -17.290 3.373 17.603 1.00 92.19 178 LEU A C 1
ATOM 1256 O O . LEU A 1 178 ? -16.848 4.383 18.146 1.00 92.19 178 LEU A O 1
ATOM 1260 N N . SER A 1 179 ? -18.504 2.883 17.859 1.00 87.19 179 SER A N 1
ATOM 1261 C CA . SER A 1 179 ? -19.462 3.504 18.788 1.00 87.19 179 SER A CA 1
ATOM 1262 C C . SER A 1 179 ? -19.527 2.820 20.143 1.00 87.19 179 SER A C 1
ATOM 1264 O O . SER A 1 179 ? -19.470 1.566 20.147 1.00 87.19 179 SER A O 1
#

Nearest PDB structures (foldseek):
  8v3w-assembly1_U  TM=6.571E-01  e=8.905E-09  Clostridioides difficile
  6u5b-assembly1_m  TM=8.046E-01  e=1.883E-06  Pseudomonas aeruginosa PAO1
  6u5b-assembly1_s  TM=7.601E-01  e=1.246E-05  Pseudomonas aeruginosa PAO1
  5ces-assembly1_B  TM=7.548E-01  e=3.511E-04  Pseudomonas aeruginosa PAO1
  4ndn-assembly1_A  TM=1.765E-01  e=4.184E+00  Homo sapiens

Mean predicted aligned error: 4.32 Å

pLDDT: mean 93.75, std 7.23, range [45.22, 98.5]

Sequence (179 aa):
ATLSRGTGAALRYGAAQSSIVDSAGAIIEQAK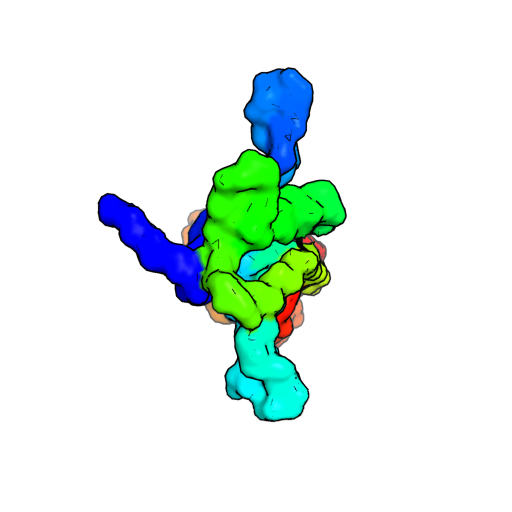HIAVIEPFQTDVAQPIGLVNLYVHNGSGNTSSALVAKVQSDIDGANGIPGWKSAGVVADVYAAPDYLVNVTGTITLEADAASASTAAEDAISSYIQSLGIGQPVIRSELIAIVMEIGGVYNVLLSAPASDVAVSAIQKAMPGTVNLS

Foldseek 3Di:
DDDDFADQVLLQVQQQVFFDADPVRHGPFGFDFKFKDDPCVVPVVDDDQEIEIETDRLPAPHDPVSQVRSVCQQPDDDPGHHRHDPPHHYHYDYAHEDAFEWEWEWDFAPPPVCLVVVLQVQLQVVLSPDHQQDKAAPVVSQVSSVVGPGTPGIDIPPPPGIGGGHNRHGYGYDHYYYD

Solvent-accessible surface area (backbone atoms only — not comparable to full-atom values): 9738 Å² total; per-residue (Å²): 134,84,77,68,68,45,37,72,67,30,40,44,54,47,36,52,70,30,65,38,58,52,98,86,64,50,78,77,44,41,37,68,32,67,31,76,44,51,56,35,82,84,36,79,88,41,60,84,51,42,33,42,35,26,34,27,44,71,79,63,85,49,48,70,67,51,35,52,49,27,38,44,50,35,67,31,52,96,90,43,83,33,21,58,39,88,90,46,48,74,48,59,39,63,28,50,77,40,68,48,54,36,33,32,42,53,41,62,41,90,92,30,81,65,38,48,61,52,34,46,52,51,49,37,50,53,38,42,70,47,47,49,30,40,60,52,51,47,68,55,53,52,50,59,42,57,68,39,77,39,42,72,45,77,49,66,68,31,54,83,52,62,43,86,40,54,70,59,23,26,45,30,59,44,61,65,48,63,85

Secondary structure (DSSP, 8-state):
-PPPTTSHHHHHHHHHT-EEE-TTS-EEEE--EEEEE-GGGT-TTSPTTEEEEEEE-SSSS--HHHHHHHHHHHHEETTEE-SSPTT-EEEEEEPPEEEEEEEEEEEEPTT-TTHHHHHHHHHHHHHHHSPBTPPBPHHHHHHHHHTSTTEEEEEEEESSS-B---TT-EEEEEEEEE-